Protein AF-A0A8B6HTE9-F1 (afdb_monomer)

Solvent-accessible surface area (backbone atoms only — not comparable to full-atom values): 10934 Å² total; per-residue (Å²): 125,70,68,64,56,55,52,52,51,51,51,52,54,52,54,66,66,62,57,79,72,74,72,68,36,59,27,93,79,42,74,82,21,32,37,41,73,55,96,89,26,33,56,39,33,42,42,50,68,62,71,37,59,57,80,72,78,72,62,52,51,33,31,24,42,34,48,23,47,27,52,30,45,63,69,56,69,45,70,35,52,63,26,45,61,23,28,36,41,33,46,23,42,28,43,33,35,66,43,44,33,49,42,40,29,37,28,54,42,23,29,36,44,35,44,25,43,26,51,29,47,48,55,41,38,48,29,41,64,47,32,62,43,24,29,35,43,34,45,24,40,26,43,38,46,64,84,81,34,69,54,47,72,41,86,47,33,31,34,43,29,54,16,40,28,47,70,53,80,64,64,69,76,36,76,61,26,31,35,43,36,35,23,35,67,95,38,49,31,30,58,50,59,56,50,99,66,48,54,64,36,40,73,48,53,79,40,75,41,50,81,43,31,63,63,47,84,112

Radius of gyration: 21.81 Å; Cα contacts (8 Å, |Δi|>4): 541; chains: 1; bounding box: 46×67×52 Å

Foldseek 3Di:
DVPVVVVVVVVVVVVVVPPPPPVQCADPQGRQWGFDDDPNARAEIENAPSQDCADTQDDLRYQEYENAQYADADQDFCSQQSNLNHAYYAHDNYAHAEAACRSCHNPQRHQYYEHDQYAHAYYALCRCVNVQQHAYYHHHQYAYDCVPHLRDDHLNHAEYEYANYNADLEDRAHQRYAEYEQQDDQARTSHQEDDPCSCVSHVRYNYYHNNNHNHDYD

Nearest PDB structures (foldseek):
  5uff-assembly1_A  TM=7.922E-01  e=9.198E-06  Petromyzon marinus
  1ozn-assembly1_A  TM=6.710E-01  e=5.137E-06  Homo sapiens
  5o0n-assembly1_A  TM=6.538E-01  e=5.711E-06  Mus musculus
  4qxe-assembly1_A  TM=5.520E-01  e=8.274E-06  Homo sapiens
  1gwb-assembly1_A  TM=5.744E-01  e=1.266E-03  Homo sapiens

Mean predicted aligned error: 8.8 Å

InterPro domains:
  IPR001611 Leucine-rich repeat [PF13855] (60-120)
  IPR032675 Leucine-rich repeat domain superfamily [G3DSA:3.80.10.10] (30-218)
  IPR050333 Small Leucine-Rich Proteoglycans [PTHR45712] (32-165)

Structure (mmCIF, N/CA/C/O backbone):
data_AF-A0A8B6HTE9-F1
#
_entry.id   AF-A0A8B6HTE9-F1
#
loop_
_atom_site.group_PDB
_atom_site.id
_atom_site.type_symbol
_atom_site.label_atom_id
_atom_site.label_alt_id
_atom_site.label_comp_id
_atom_site.label_asym_id
_atom_site.label_entity_id
_atom_site.label_seq_id
_atom_site.pdbx_PDB_ins_code
_atom_site.Cartn_x
_atom_site.Cartn_y
_atom_site.Cartn_z
_atom_site.occupancy
_atom_site.B_iso_or_equiv
_atom_site.auth_seq_id
_atom_site.auth_comp_id
_atom_site.auth_asym_id
_atom_site.auth_atom_id
_atom_site.pdbx_PDB_model_num
ATOM 1 N N . MET A 1 1 ? 22.014 53.613 -23.821 1.00 54.56 1 MET A N 1
ATOM 2 C CA . MET A 1 1 ? 21.093 52.920 -22.889 1.00 54.56 1 MET A CA 1
ATOM 3 C C . MET A 1 1 ? 20.404 51.679 -23.483 1.00 54.56 1 MET A C 1
ATOM 5 O O . MET A 1 1 ? 19.911 50.879 -22.705 1.00 54.56 1 MET A O 1
ATOM 9 N N . ALA A 1 2 ? 20.417 51.447 -24.807 1.00 54.19 2 ALA A N 1
ATOM 10 C CA . ALA A 1 2 ? 19.765 50.276 -25.420 1.00 54.19 2 ALA A CA 1
ATOM 11 C C . ALA A 1 2 ? 20.523 48.934 -25.253 1.00 54.19 2 ALA A C 1
ATOM 13 O O . ALA A 1 2 ? 19.889 47.892 -25.129 1.00 54.19 2 ALA A O 1
ATOM 14 N N . ASN A 1 3 ? 21.862 48.941 -25.175 1.00 57.25 3 ASN A N 1
ATOM 15 C CA . ASN A 1 3 ? 22.651 47.697 -25.089 1.00 57.25 3 ASN A CA 1
ATOM 16 C C . ASN A 1 3 ? 22.524 46.959 -23.747 1.00 57.25 3 ASN A C 1
ATOM 18 O O . ASN A 1 3 ? 22.603 45.735 -23.721 1.00 57.25 3 ASN A O 1
ATOM 22 N N . SER A 1 4 ? 22.299 47.667 -22.638 1.00 59.34 4 SER A N 1
ATOM 23 C CA . SER A 1 4 ? 22.222 47.030 -21.316 1.00 59.34 4 SER A CA 1
ATOM 24 C C . SER A 1 4 ? 20.934 46.226 -21.116 1.00 59.34 4 SER A C 1
ATOM 26 O O . SER A 1 4 ? 20.982 45.185 -20.470 1.00 59.34 4 SER A O 1
ATOM 28 N N . LEU A 1 5 ? 19.804 46.641 -21.708 1.00 58.41 5 LEU A N 1
ATOM 29 C CA . LEU A 1 5 ? 18.552 45.875 -21.631 1.00 58.41 5 LEU A CA 1
ATOM 30 C C . LEU A 1 5 ? 18.602 44.584 -22.460 1.00 58.41 5 LEU A C 1
ATOM 32 O O . LEU A 1 5 ? 18.108 43.557 -22.007 1.00 58.41 5 LEU A O 1
ATOM 36 N N . VAL A 1 6 ? 19.228 44.607 -23.642 1.00 60.78 6 VAL A N 1
ATOM 37 C CA . VAL A 1 6 ? 19.338 43.419 -24.512 1.00 60.78 6 VAL A CA 1
ATOM 38 C C . VAL A 1 6 ? 20.207 42.337 -23.865 1.00 60.78 6 VAL A C 1
ATOM 40 O O . VAL A 1 6 ? 19.858 41.159 -23.909 1.00 60.78 6 VAL A O 1
ATOM 43 N N . ILE A 1 7 ? 21.294 42.735 -23.196 1.00 60.53 7 ILE A N 1
ATOM 44 C CA . ILE A 1 7 ? 22.174 41.814 -22.461 1.00 60.53 7 ILE A CA 1
ATOM 45 C C . ILE A 1 7 ? 21.443 41.198 -21.260 1.00 60.53 7 ILE A C 1
ATOM 47 O O . ILE A 1 7 ? 21.571 40.000 -21.022 1.00 60.53 7 ILE A O 1
ATOM 51 N N . LEU A 1 8 ? 20.628 41.978 -20.540 1.00 59.16 8 LEU A N 1
ATOM 52 C CA . LEU A 1 8 ? 19.805 41.476 -19.433 1.00 59.16 8 LEU A CA 1
ATOM 53 C C . LEU A 1 8 ? 18.724 40.488 -19.901 1.00 59.16 8 LEU A C 1
ATOM 55 O O . LEU A 1 8 ? 18.513 39.471 -19.241 1.00 59.16 8 LEU A O 1
ATOM 59 N N . PHE A 1 9 ? 18.094 40.730 -21.055 1.00 58.59 9 PHE A N 1
ATOM 60 C CA . PHE A 1 9 ? 17.138 39.789 -21.652 1.00 58.59 9 PHE A CA 1
ATOM 61 C C . PHE A 1 9 ? 17.807 38.484 -22.099 1.00 58.59 9 PHE A C 1
ATOM 63 O O . PHE A 1 9 ? 17.288 37.410 -21.803 1.00 58.59 9 PHE A O 1
ATOM 70 N N . PHE A 1 10 ? 18.979 38.550 -22.740 1.00 60.53 10 PHE A N 1
ATOM 71 C CA . PHE A 1 10 ? 19.744 37.355 -23.115 1.00 60.53 10 PHE A CA 1
ATOM 72 C C . PHE A 1 10 ? 20.244 36.577 -21.893 1.00 60.53 10 PHE A C 1
ATOM 74 O O . PHE A 1 10 ? 20.152 35.353 -21.872 1.00 60.53 10 PHE A O 1
ATOM 81 N N . ALA A 1 11 ? 20.716 37.266 -20.852 1.00 58.41 11 ALA A N 1
ATOM 82 C CA . ALA A 1 11 ? 21.153 36.633 -19.612 1.00 58.41 11 ALA A CA 1
ATOM 83 C C . ALA A 1 11 ? 19.990 35.947 -18.876 1.00 58.41 11 ALA A C 1
ATOM 85 O O . ALA A 1 11 ? 20.151 34.813 -18.436 1.00 58.41 11 ALA A O 1
ATOM 86 N N . CYS A 1 12 ? 18.806 36.573 -18.805 1.00 58.41 12 CYS A N 1
ATOM 87 C CA . CYS A 1 12 ? 17.594 35.937 -18.270 1.00 58.41 12 CYS A CA 1
ATOM 88 C C . CYS A 1 12 ? 17.142 34.737 -19.112 1.00 58.41 12 CYS A C 1
ATOM 90 O O . CYS A 1 12 ? 16.758 33.717 -18.550 1.00 58.41 12 CYS A O 1
ATOM 92 N N . PHE A 1 13 ? 17.217 34.823 -20.443 1.00 59.97 13 PHE A N 1
ATOM 93 C CA . PHE A 1 13 ? 16.840 33.725 -21.338 1.00 59.97 13 PHE A CA 1
ATOM 94 C C . PHE A 1 13 ? 17.788 32.521 -21.205 1.00 59.97 13 PHE A C 1
ATOM 96 O O . PHE A 1 13 ? 17.337 31.379 -21.162 1.00 59.97 13 PHE A O 1
ATOM 103 N N . VAL A 1 14 ? 19.096 32.765 -21.053 1.00 58.19 14 VAL A N 1
ATOM 104 C CA . VAL A 1 14 ? 20.095 31.720 -20.770 1.00 58.19 14 VAL A CA 1
ATOM 105 C C . VAL A 1 14 ? 19.923 31.157 -19.354 1.00 58.19 14 VAL A C 1
ATOM 107 O O . VAL A 1 14 ? 19.972 29.943 -19.189 1.00 58.19 14 VAL A O 1
ATOM 110 N N . LEU A 1 15 ? 19.628 31.989 -18.348 1.00 55.97 15 LEU A N 1
ATOM 111 C CA . LEU A 1 15 ? 19.312 31.533 -16.985 1.00 55.97 15 LEU A CA 1
ATOM 112 C C . LEU A 1 15 ? 18.044 30.659 -16.941 1.00 55.97 15 LEU A C 1
ATOM 114 O O . LEU A 1 15 ? 18.030 29.656 -16.228 1.00 55.97 15 LEU A O 1
ATOM 118 N N . MET A 1 16 ? 17.023 30.956 -17.756 1.00 56.44 16 MET A N 1
ATOM 119 C CA . MET A 1 16 ? 15.839 30.094 -17.898 1.00 56.44 16 MET A CA 1
ATOM 120 C C . MET A 1 16 ? 16.136 28.761 -18.606 1.00 56.44 16 MET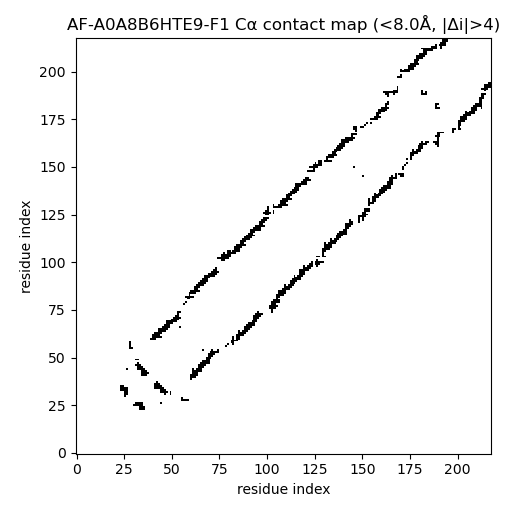 A C 1
ATOM 122 O O . MET A 1 16 ? 15.459 27.774 -18.333 1.00 56.44 16 MET A O 1
ATOM 126 N N . MET A 1 17 ? 17.179 28.692 -19.441 1.00 49.00 17 MET A N 1
ATOM 127 C CA . MET A 1 17 ? 17.681 27.443 -20.038 1.00 49.00 17 MET A CA 1
ATOM 128 C C . MET A 1 17 ? 18.614 26.649 -19.102 1.00 49.00 17 MET A C 1
ATOM 130 O O . MET A 1 17 ? 18.938 25.502 -19.401 1.00 49.00 17 MET A O 1
ATOM 134 N N . THR A 1 18 ? 19.047 27.227 -17.971 1.00 47.28 18 THR A N 1
ATOM 135 C CA . THR A 1 18 ? 19.864 26.534 -16.950 1.00 47.28 18 THR A CA 1
ATOM 136 C C . THR A 1 18 ? 19.055 25.915 -15.816 1.00 47.28 18 THR A C 1
ATOM 138 O O . THR A 1 18 ? 19.639 25.360 -14.884 1.00 47.28 18 THR A O 1
ATOM 141 N N . VAL A 1 19 ? 17.721 25.922 -15.901 1.00 47.12 19 VAL A N 1
ATOM 142 C CA . VAL A 1 19 ? 16.955 24.914 -15.167 1.00 47.12 19 VAL A CA 1
ATOM 143 C C . VAL A 1 19 ? 17.430 23.580 -15.718 1.00 47.12 19 VAL A C 1
ATOM 145 O O . VAL A 1 19 ? 17.259 23.301 -16.903 1.00 47.12 19 VAL A O 1
ATOM 148 N N . SER A 1 20 ? 18.088 22.781 -14.883 1.00 42.44 20 SER A N 1
ATOM 149 C CA . SER A 1 20 ? 18.364 21.391 -15.194 1.00 42.44 20 SER A CA 1
ATOM 150 C C . SER A 1 20 ? 17.023 20.738 -15.499 1.00 42.44 20 SER A C 1
ATOM 152 O O . SER A 1 20 ? 16.282 20.348 -14.600 1.00 42.44 20 SER A O 1
ATOM 154 N N . VAL A 1 21 ? 16.679 20.651 -16.785 1.00 46.47 21 VAL A N 1
ATOM 155 C CA . VAL A 1 21 ? 15.639 19.746 -17.244 1.00 46.47 21 VAL A CA 1
ATOM 156 C C . VAL A 1 21 ? 16.184 18.382 -16.860 1.00 46.47 21 VAL A C 1
ATOM 158 O O . VAL A 1 21 ? 17.031 17.826 -17.556 1.00 46.47 21 VAL A O 1
ATOM 161 N N . GLN A 1 22 ? 15.793 17.880 -15.685 1.00 47.47 22 GLN A N 1
ATOM 162 C CA . GLN A 1 22 ? 15.917 16.469 -15.379 1.00 47.47 22 GLN A CA 1
ATOM 163 C C . GLN A 1 22 ? 15.119 15.797 -16.480 1.00 47.47 22 GLN A C 1
ATOM 165 O O . GLN A 1 22 ? 13.889 15.810 -16.468 1.00 47.47 22 GLN A O 1
ATOM 170 N N . THR A 1 23 ? 15.819 15.316 -17.503 1.00 50.47 23 THR A N 1
ATOM 171 C CA . THR A 1 23 ? 15.217 14.540 -18.567 1.00 50.47 23 THR A CA 1
ATOM 172 C C . THR A 1 23 ? 14.667 13.302 -17.887 1.00 50.47 23 THR A C 1
ATOM 174 O O . THR A 1 23 ? 15.401 12.376 -17.540 1.00 50.47 23 THR A O 1
ATOM 177 N N . LYS A 1 24 ? 13.364 13.335 -17.596 1.00 57.06 24 LYS A N 1
ATOM 178 C CA . LYS A 1 24 ? 12.621 12.198 -17.074 1.00 57.06 24 LYS A CA 1
ATOM 179 C C . LYS A 1 24 ? 12.804 11.105 -18.119 1.00 57.06 24 LYS A C 1
ATOM 181 O O . LYS A 1 24 ? 12.251 11.182 -19.212 1.00 57.06 24 LYS A O 1
ATOM 186 N N . THR A 1 25 ? 13.722 10.187 -17.846 1.00 82.12 25 THR A N 1
ATOM 187 C CA . THR A 1 25 ? 14.113 9.174 -18.820 1.00 82.12 25 THR A CA 1
ATOM 188 C C . THR A 1 25 ? 12.979 8.175 -18.857 1.00 82.12 25 THR A C 1
ATOM 190 O O . THR A 1 25 ? 12.531 7.733 -17.802 1.00 82.12 25 THR A O 1
ATOM 193 N N . THR A 1 26 ? 12.463 7.859 -20.040 1.00 88.69 26 THR A N 1
ATOM 194 C CA . THR A 1 26 ? 11.386 6.878 -20.134 1.00 88.69 26 THR A CA 1
ATOM 195 C C . THR A 1 26 ? 11.880 5.521 -19.644 1.00 88.69 26 THR A C 1
ATOM 197 O O . THR A 1 26 ? 13.040 5.140 -19.831 1.00 88.69 26 THR A O 1
ATOM 200 N N . CYS A 1 27 ? 11.011 4.781 -18.968 1.00 90.50 27 CYS A N 1
ATOM 201 C CA . CYS A 1 27 ? 11.346 3.445 -18.513 1.00 90.50 27 CYS A CA 1
ATOM 202 C C . CYS A 1 27 ? 11.390 2.481 -19.705 1.00 90.50 27 CYS A C 1
ATOM 204 O O . CYS A 1 27 ? 10.474 2.432 -20.523 1.00 90.50 27 CYS A O 1
ATOM 206 N N . PHE A 1 28 ? 12.429 1.647 -19.795 1.00 90.69 28 PHE A N 1
ATOM 207 C CA . PHE A 1 28 ? 12.551 0.690 -20.905 1.00 90.69 28 PHE A CA 1
ATOM 208 C C . PHE A 1 28 ? 11.424 -0.358 -20.929 1.00 90.69 28 PHE A C 1
ATOM 210 O O . PHE A 1 28 ? 11.087 -0.870 -21.993 1.00 90.69 28 PHE A O 1
ATOM 217 N N . PHE A 1 29 ? 10.856 -0.677 -19.762 1.00 91.06 29 PHE A N 1
ATOM 218 C CA . PHE A 1 29 ? 9.779 -1.655 -19.599 1.00 91.06 29 PHE A CA 1
ATOM 219 C C . PHE A 1 29 ? 8.381 -1.064 -19.834 1.00 91.06 29 PHE A C 1
ATOM 221 O O . PHE A 1 29 ? 7.444 -1.819 -20.080 1.00 91.06 29 PHE A O 1
ATOM 228 N N . ASP A 1 30 ? 8.232 0.264 -19.777 1.00 94.00 30 ASP A N 1
ATOM 229 C CA . ASP A 1 30 ? 7.005 0.971 -20.145 1.00 94.00 30 ASP A CA 1
ATOM 230 C C . ASP A 1 30 ? 7.331 2.425 -20.511 1.00 94.00 30 ASP A C 1
ATOM 232 O O . ASP A 1 30 ? 7.687 3.235 -19.656 1.00 94.00 30 ASP A O 1
ATOM 236 N N . GLN A 1 31 ? 7.188 2.764 -21.793 1.00 93.75 31 GLN A N 1
ATOM 237 C CA . GLN A 1 31 ? 7.558 4.082 -22.323 1.00 93.75 31 GLN A CA 1
ATOM 238 C C . GLN A 1 31 ? 6.687 5.225 -21.796 1.00 93.75 31 GLN A C 1
ATOM 240 O O . GLN A 1 31 ? 7.039 6.390 -21.966 1.00 93.75 31 GLN A O 1
ATOM 245 N N . ARG A 1 32 ? 5.548 4.911 -21.171 1.00 95.44 32 ARG A N 1
ATOM 246 C CA . ARG A 1 32 ? 4.701 5.918 -20.532 1.00 95.44 32 ARG A CA 1
ATOM 247 C C . ARG A 1 32 ? 5.267 6.355 -19.186 1.00 95.44 32 ARG A C 1
ATOM 249 O O . ARG A 1 32 ? 5.014 7.477 -18.766 1.00 95.44 32 ARG A O 1
ATOM 256 N N . CYS A 1 33 ? 6.023 5.487 -18.522 1.00 95.69 33 CYS A N 1
ATOM 257 C CA . CYS A 1 33 ? 6.578 5.763 -17.209 1.00 95.69 33 CYS A CA 1
ATOM 258 C C . CYS A 1 33 ? 7.893 6.541 -17.300 1.00 95.69 33 CYS A C 1
ATOM 260 O O . CYS A 1 33 ? 8.691 6.359 -18.223 1.00 95.69 33 CYS A O 1
ATOM 262 N N . GLY A 1 34 ? 8.141 7.373 -16.294 1.00 94.62 34 GLY A N 1
ATOM 263 C CA . GLY A 1 34 ? 9.414 8.036 -16.058 1.00 94.62 34 GLY A CA 1
ATOM 264 C C . GLY A 1 34 ? 10.258 7.281 -15.036 1.00 94.62 34 GLY A C 1
ATOM 265 O O . GLY A 1 34 ? 9.753 6.805 -14.028 1.00 94.62 34 GLY A O 1
ATOM 266 N N . CYS A 1 35 ? 11.556 7.197 -15.279 1.00 91.88 35 CYS A N 1
ATOM 267 C CA . CYS A 1 35 ? 12.506 6.466 -14.459 1.00 91.88 35 CYS A CA 1
ATOM 268 C C . CYS A 1 35 ? 13.657 7.378 -14.032 1.00 91.88 35 CYS A C 1
ATOM 270 O O . CYS A 1 35 ? 14.244 8.098 -14.846 1.00 91.88 35 CYS A O 1
ATOM 272 N N . LYS A 1 36 ? 14.030 7.285 -12.755 1.00 88.81 36 LYS A N 1
ATOM 273 C CA . LYS A 1 36 ? 15.242 7.883 -12.196 1.00 88.81 36 LYS A CA 1
ATOM 274 C C . LYS A 1 36 ? 16.175 6.780 -11.714 1.00 88.81 36 LYS A C 1
ATOM 276 O O . LYS A 1 36 ? 15.811 5.959 -10.871 1.00 88.81 36 LYS A O 1
ATOM 281 N N . THR A 1 37 ? 17.391 6.768 -12.249 1.00 81.44 37 THR A N 1
ATOM 282 C CA . THR A 1 37 ? 18.380 5.722 -11.970 1.00 81.44 37 THR A CA 1
ATOM 283 C C . THR A 1 37 ? 19.579 6.291 -11.218 1.00 81.44 37 THR A C 1
ATOM 285 O O . THR A 1 37 ? 20.157 7.290 -11.635 1.00 81.44 37 THR A O 1
ATOM 288 N N . THR A 1 38 ? 20.004 5.603 -10.159 1.00 79.69 38 THR A N 1
ATOM 289 C CA . THR A 1 38 ? 21.255 5.872 -9.433 1.00 79.69 38 THR A CA 1
ATOM 290 C C . THR A 1 38 ? 22.016 4.560 -9.303 1.00 79.69 38 THR A C 1
ATOM 292 O O . THR A 1 38 ? 21.443 3.569 -8.864 1.00 79.69 38 THR A O 1
ATOM 295 N N . ASN A 1 39 ? 23.295 4.521 -9.695 1.00 77.94 39 ASN A N 1
ATOM 296 C CA . ASN A 1 39 ? 24.141 3.318 -9.611 1.00 77.94 39 ASN A CA 1
ATOM 297 C C . ASN A 1 39 ? 23.489 2.044 -10.185 1.00 77.94 39 ASN A C 1
ATOM 299 O O . ASN A 1 39 ? 23.609 0.967 -9.613 1.00 77.94 39 ASN A O 1
ATOM 303 N N . LYS A 1 40 ? 22.811 2.166 -11.335 1.00 70.25 40 LYS A N 1
ATOM 304 C CA . LYS A 1 40 ? 22.061 1.078 -11.993 1.00 70.25 40 LYS A CA 1
ATOM 305 C C . LYS A 1 40 ? 20.849 0.555 -11.207 1.00 70.25 40 LYS A C 1
ATOM 307 O O . LYS A 1 40 ? 20.294 -0.451 -11.621 1.00 70.25 40 LYS A O 1
ATOM 312 N N . THR A 1 41 ? 20.399 1.220 -10.148 1.00 74.69 41 THR A N 1
ATOM 313 C CA . THR A 1 41 ? 19.125 0.949 -9.462 1.00 74.69 41 THR A CA 1
ATOM 314 C C . THR A 1 41 ? 18.099 1.987 -9.901 1.00 74.69 41 THR A C 1
ATOM 316 O O . THR A 1 41 ? 18.403 3.181 -9.910 1.00 74.69 41 THR A O 1
ATOM 319 N N . TYR A 1 42 ? 16.896 1.556 -10.280 1.00 73.38 42 TYR A N 1
ATOM 320 C CA . TYR A 1 42 ? 15.758 2.455 -10.457 1.00 73.38 42 TYR A CA 1
ATOM 321 C C . TYR A 1 42 ? 15.301 2.894 -9.071 1.00 73.38 42 TYR A C 1
ATOM 323 O O . TYR A 1 42 ? 14.597 2.171 -8.370 1.00 73.38 42 TYR A O 1
ATOM 331 N N . VAL A 1 43 ? 15.776 4.061 -8.645 1.00 80.12 43 VAL A N 1
ATOM 332 C CA . VAL A 1 43 ? 15.461 4.600 -7.318 1.00 80.12 43 VAL A CA 1
ATOM 333 C C . VAL A 1 43 ? 13.990 4.978 -7.254 1.00 80.12 43 VAL A C 1
ATOM 335 O O . VAL A 1 43 ? 13.339 4.746 -6.244 1.00 80.12 43 VAL A O 1
ATOM 338 N N . GLU A 1 44 ? 13.469 5.508 -8.356 1.00 87.38 44 GLU A N 1
ATOM 339 C CA . GLU A 1 44 ? 12.116 6.033 -8.438 1.00 87.38 44 GLU A CA 1
ATOM 340 C C . GLU A 1 44 ? 11.569 5.770 -9.844 1.00 87.38 44 GLU A C 1
ATOM 342 O O . GLU A 1 44 ? 12.156 6.191 -10.849 1.00 87.38 44 GLU A O 1
ATOM 347 N N . VAL A 1 45 ? 10.475 5.016 -9.905 1.00 95.38 45 VAL A N 1
ATOM 348 C CA . VAL A 1 45 ? 9.690 4.764 -11.113 1.00 95.38 45 VAL A CA 1
ATOM 349 C C . VAL A 1 45 ? 8.364 5.488 -10.953 1.00 95.38 45 VAL A C 1
ATOM 351 O O . VAL A 1 45 ? 7.577 5.150 -10.078 1.00 95.38 45 VAL A O 1
ATOM 354 N N . ASP A 1 46 ? 8.103 6.457 -11.816 1.00 97.00 46 ASP A N 1
ATOM 355 C CA . ASP A 1 46 ? 6.851 7.198 -11.852 1.00 97.00 46 ASP A CA 1
ATOM 356 C C . ASP A 1 46 ? 6.026 6.769 -13.068 1.00 97.00 46 ASP A C 1
ATOM 358 O O . ASP A 1 46 ? 6.302 7.143 -14.211 1.00 97.00 46 ASP A O 1
ATOM 362 N N . CYS A 1 47 ? 5.010 5.963 -12.799 1.00 97.44 47 CYS A N 1
ATOM 363 C CA . CYS A 1 47 ? 3.977 5.531 -13.726 1.00 97.44 47 CYS A CA 1
ATOM 364 C C . CYS A 1 47 ? 2.617 6.167 -13.379 1.00 97.44 47 CYS A C 1
ATOM 366 O O . CYS A 1 47 ? 1.571 5.610 -13.728 1.00 97.44 47 CYS A O 1
ATOM 368 N N . SER A 1 48 ? 2.594 7.287 -12.656 1.00 98.25 48 SER A N 1
ATOM 369 C CA . SER A 1 48 ? 1.349 7.941 -12.262 1.00 98.25 48 SER A CA 1
ATOM 370 C C . SER A 1 48 ? 0.675 8.642 -13.447 1.00 98.25 48 SER A C 1
ATOM 372 O O . SER A 1 48 ? 1.344 9.161 -14.340 1.00 98.25 48 SER A O 1
ATOM 374 N N . HIS A 1 49 ? -0.662 8.658 -13.480 1.00 97.69 49 HIS A N 1
ATOM 375 C CA . HIS A 1 49 ? -1.450 9.375 -14.500 1.00 97.69 49 HIS A CA 1
ATOM 376 C C . HIS A 1 49 ? -1.223 8.936 -15.963 1.00 97.69 49 HIS A C 1
ATOM 378 O O . HIS A 1 49 ? -1.387 9.737 -16.887 1.00 97.69 49 HIS A O 1
ATOM 384 N N . VAL A 1 50 ? -0.882 7.665 -16.217 1.00 97.62 50 VAL A N 1
ATOM 385 C CA . VAL A 1 50 ? -0.595 7.167 -17.583 1.00 97.62 50 VAL A CA 1
ATOM 386 C C . VAL A 1 50 ? -1.610 6.154 -18.121 1.00 97.62 50 VAL A C 1
ATOM 388 O O . VAL A 1 50 ? -1.337 5.414 -19.074 1.00 97.62 50 VAL A O 1
ATOM 391 N N . ASN A 1 51 ? -2.815 6.145 -17.541 1.00 97.94 51 ASN A N 1
ATOM 392 C CA . ASN A 1 51 ? -3.941 5.297 -17.942 1.00 97.94 51 ASN A CA 1
ATOM 393 C C . ASN A 1 51 ? -3.612 3.791 -17.952 1.00 97.94 51 ASN A C 1
ATOM 395 O O . ASN A 1 51 ? -4.094 3.040 -18.806 1.00 97.94 51 ASN A O 1
ATOM 399 N N . LEU A 1 52 ? -2.803 3.320 -17.001 1.00 98.25 52 LEU A N 1
ATOM 400 C CA . LEU A 1 52 ? -2.542 1.894 -16.818 1.00 98.25 52 LEU A CA 1
ATOM 401 C C . LEU A 1 52 ? -3.822 1.160 -16.420 1.00 98.25 52 LEU A C 1
ATOM 403 O O . LEU A 1 52 ? -4.506 1.557 -15.486 1.00 98.25 52 LEU A O 1
ATOM 407 N N . SER A 1 53 ? -4.122 0.048 -17.087 1.00 97.94 53 SER A N 1
ATOM 408 C CA . SER A 1 53 ? -5.130 -0.924 -16.634 1.00 97.94 53 SER A CA 1
ATOM 409 C C . SER A 1 53 ? -4.510 -2.117 -15.901 1.00 97.94 53 SER A C 1
ATOM 411 O O . SER A 1 53 ? -5.211 -2.865 -15.223 1.00 97.94 53 SER A O 1
ATOM 413 N N . LYS A 1 54 ? -3.194 -2.301 -16.043 1.00 97.56 54 LYS A N 1
ATOM 414 C CA . LYS A 1 54 ? -2.388 -3.359 -15.430 1.00 97.56 54 LYS A CA 1
ATOM 415 C C . LYS A 1 54 ? -1.037 -2.789 -15.026 1.00 97.56 54 LYS A C 1
ATOM 417 O O . LYS A 1 54 ? -0.539 -1.870 -15.674 1.00 97.56 54 LYS A O 1
ATOM 422 N N . ILE A 1 55 ? -0.442 -3.376 -13.997 1.00 97.62 55 ILE A N 1
ATOM 423 C CA . ILE A 1 55 ? 0.904 -3.025 -13.545 1.00 97.62 55 ILE A CA 1
ATOM 424 C C . ILE A 1 55 ? 1.921 -3.594 -14.552 1.00 97.62 55 ILE A C 1
ATOM 426 O O . ILE A 1 55 ? 1.821 -4.777 -14.892 1.00 97.62 55 ILE A O 1
ATOM 430 N N . PRO A 1 56 ? 2.883 -2.800 -15.055 1.00 96.06 56 PRO A N 1
ATOM 431 C CA . PRO A 1 56 ? 3.957 -3.321 -15.896 1.00 96.06 56 PRO A CA 1
ATOM 432 C C . PRO A 1 56 ? 4.876 -4.265 -15.101 1.00 96.06 56 PRO A C 1
ATOM 434 O O . PRO A 1 56 ? 4.947 -4.205 -13.872 1.00 96.06 56 PRO A O 1
ATOM 437 N N . PHE A 1 57 ? 5.597 -5.150 -15.791 1.00 95.31 57 PHE A N 1
ATOM 438 C CA . PHE A 1 57 ? 6.605 -5.993 -15.143 1.00 95.31 57 PHE A CA 1
ATOM 439 C C . PHE A 1 57 ? 7.803 -5.139 -14.731 1.00 95.31 57 PHE A C 1
ATOM 441 O O . PHE A 1 57 ? 8.564 -4.666 -15.577 1.00 95.31 57 PHE A O 1
ATOM 448 N N . LEU A 1 58 ? 7.946 -4.932 -13.424 1.00 94.81 58 LEU A N 1
ATOM 449 C CA . LEU A 1 58 ? 8.992 -4.092 -12.862 1.00 94.81 58 LEU A CA 1
ATOM 450 C C . LEU A 1 58 ? 10.330 -4.847 -12.829 1.00 94.81 58 LEU A C 1
ATOM 452 O O . LEU A 1 58 ? 10.376 -5.997 -12.383 1.00 94.81 58 LEU A O 1
ATOM 456 N N . PRO A 1 59 ? 11.440 -4.212 -13.234 1.00 93.50 59 PRO A N 1
ATOM 457 C CA . PRO A 1 59 ? 12.777 -4.760 -13.038 1.00 93.50 59 PRO A CA 1
ATOM 458 C C . PRO A 1 59 ? 13.078 -5.051 -11.559 1.00 93.50 59 PRO A C 1
ATOM 460 O O . PRO A 1 59 ? 12.595 -4.352 -10.669 1.00 93.50 59 PRO A O 1
ATOM 463 N N . ARG A 1 60 ? 13.935 -6.045 -11.282 1.00 93.62 60 ARG A N 1
ATOM 464 C CA . ARG A 1 60 ? 14.310 -6.427 -9.900 1.00 93.62 60 ARG A CA 1
ATOM 465 C C . ARG A 1 60 ? 14.914 -5.278 -9.094 1.00 93.62 60 ARG A C 1
ATOM 467 O O . ARG A 1 60 ? 14.802 -5.233 -7.884 1.00 93.62 60 ARG A O 1
ATOM 474 N N . ASN A 1 61 ? 15.568 -4.351 -9.780 1.00 92.31 61 ASN A N 1
ATOM 475 C CA . ASN A 1 61 ? 16.311 -3.234 -9.217 1.00 92.31 61 ASN A CA 1
ATOM 476 C C . ASN A 1 61 ? 15.460 -1.956 -9.061 1.00 92.31 61 ASN A C 1
ATOM 478 O O . ASN A 1 61 ? 16.008 -0.861 -9.181 1.00 92.31 61 ASN A O 1
ATOM 482 N N . VAL A 1 62 ? 14.145 -2.075 -8.850 1.00 94.50 62 VAL A N 1
ATOM 483 C CA . VAL A 1 62 ? 13.249 -0.943 -8.549 1.00 94.50 62 VAL A CA 1
ATOM 484 C C . VAL A 1 62 ? 13.079 -0.807 -7.037 1.00 94.50 62 VAL A C 1
ATOM 486 O O . VAL A 1 62 ? 12.648 -1.751 -6.385 1.00 94.50 62 VAL A O 1
ATOM 489 N N . SER A 1 63 ? 13.399 0.370 -6.494 1.00 95.12 63 SER A N 1
ATOM 490 C CA . SER A 1 63 ? 13.268 0.675 -5.061 1.00 95.12 63 SER A CA 1
ATOM 491 C C . SER A 1 63 ? 11.931 1.321 -4.714 1.00 95.12 63 SER A C 1
ATOM 493 O O . SER A 1 63 ? 11.355 0.994 -3.686 1.00 95.12 63 SER A O 1
ATOM 495 N N . SER A 1 64 ? 11.410 2.214 -5.552 1.00 96.94 64 SER A N 1
ATOM 496 C CA . SER A 1 64 ? 10.121 2.872 -5.327 1.00 96.94 64 SER A CA 1
ATOM 497 C C . SER A 1 64 ? 9.342 2.964 -6.629 1.00 96.94 64 SER A C 1
ATOM 499 O O . SER A 1 64 ? 9.929 3.214 -7.689 1.00 96.94 64 SER A O 1
ATOM 501 N N . VAL A 1 65 ? 8.030 2.742 -6.552 1.00 98.06 65 VAL A N 1
ATOM 502 C CA . VAL A 1 65 ? 7.130 2.842 -7.700 1.00 98.06 65 VAL A CA 1
ATOM 503 C C . VAL A 1 65 ? 5.866 3.627 -7.353 1.00 98.06 65 VAL A C 1
ATOM 505 O O . VAL A 1 65 ? 5.129 3.285 -6.423 1.00 98.06 65 VAL A O 1
ATOM 508 N N . ASP A 1 66 ? 5.586 4.654 -8.150 1.00 98.62 66 ASP A N 1
ATOM 509 C CA . ASP A 1 66 ? 4.308 5.351 -8.164 1.00 98.62 66 ASP A CA 1
ATOM 510 C C . ASP A 1 66 ? 3.446 4.849 -9.329 1.00 98.62 66 ASP A C 1
ATOM 512 O O . ASP A 1 66 ? 3.778 5.022 -10.498 1.00 98.62 66 ASP A O 1
ATOM 516 N N . LEU A 1 67 ? 2.343 4.179 -9.004 1.00 98.69 67 LEU A N 1
ATOM 517 C CA . LEU A 1 67 ? 1.319 3.664 -9.918 1.00 98.69 67 LEU A CA 1
ATOM 518 C C . LEU A 1 67 ? -0.017 4.392 -9.710 1.00 98.69 67 LEU A C 1
ATOM 520 O O . LEU A 1 67 ? -1.065 3.904 -10.151 1.00 98.69 67 LEU A O 1
ATOM 524 N N . SER A 1 68 ? -0.015 5.525 -9.012 1.00 98.88 68 SER A N 1
ATOM 525 C CA . SER A 1 68 ? -1.236 6.216 -8.627 1.00 98.88 68 SER A CA 1
ATOM 526 C C . SER A 1 68 ? -1.957 6.863 -9.808 1.00 98.88 68 SER A C 1
ATOM 528 O O . SER A 1 68 ? -1.386 7.093 -10.875 1.00 98.88 68 SER A O 1
ATOM 530 N N . ASN A 1 69 ? -3.246 7.138 -9.623 1.00 98.69 69 ASN A N 1
ATOM 531 C CA . ASN A 1 69 ? -4.085 7.799 -10.623 1.00 98.69 69 ASN A CA 1
ATOM 532 C C . ASN A 1 69 ? -4.098 7.051 -11.968 1.00 98.69 69 ASN A C 1
ATOM 534 O O . ASN A 1 69 ? -3.779 7.578 -13.033 1.00 98.69 69 ASN A O 1
ATOM 538 N N . ASN A 1 70 ? -4.432 5.769 -11.893 1.00 98.81 70 ASN A N 1
ATOM 539 C CA . ASN A 1 70 ? -4.542 4.877 -13.037 1.00 98.81 70 ASN A CA 1
ATOM 540 C C . ASN A 1 70 ? -5.883 4.122 -12.973 1.00 98.81 70 ASN A C 1
ATOM 542 O O . ASN A 1 70 ? -6.762 4.400 -12.160 1.00 98.81 70 ASN A O 1
ATOM 546 N N . ASN A 1 71 ? -6.074 3.162 -13.871 1.00 98.62 71 ASN A N 1
ATOM 547 C CA . ASN A 1 71 ? -7.280 2.344 -13.973 1.00 98.62 71 ASN A CA 1
ATOM 548 C C . ASN A 1 71 ? -7.015 0.887 -13.558 1.00 98.62 71 ASN A C 1
ATOM 550 O O . ASN A 1 71 ? -7.671 -0.024 -14.068 1.00 98.62 71 ASN A O 1
ATOM 554 N N . ILE A 1 72 ? -6.043 0.650 -12.672 1.00 98.69 72 ILE A N 1
ATOM 555 C CA . ILE A 1 72 ? -5.642 -0.694 -12.250 1.00 98.69 72 ILE A CA 1
ATOM 556 C C . ILE A 1 72 ? -6.737 -1.268 -11.354 1.00 98.69 72 ILE A C 1
ATOM 558 O O . ILE A 1 72 ? -7.024 -0.735 -10.284 1.00 98.69 72 ILE A O 1
ATOM 562 N N . SER A 1 73 ? -7.360 -2.359 -11.794 1.00 97.94 73 SER A N 1
ATOM 563 C CA . SER A 1 73 ? -8.444 -3.010 -11.051 1.00 97.94 73 SER A CA 1
ATOM 564 C C . SER A 1 73 ? -8.004 -4.234 -10.254 1.00 97.94 73 SER A C 1
ATOM 566 O O . SER A 1 73 ? -8.726 -4.668 -9.360 1.00 97.94 73 SER A O 1
ATOM 568 N N . ASN A 1 74 ? -6.847 -4.816 -10.575 1.00 97.00 74 ASN A N 1
ATOM 569 C CA . ASN A 1 74 ? -6.286 -5.962 -9.871 1.00 97.00 74 ASN A CA 1
ATOM 570 C C . ASN A 1 74 ? -4.750 -5.956 -9.901 1.00 97.00 74 ASN A C 1
ATOM 572 O O . ASN A 1 74 ? -4.124 -5.392 -10.797 1.00 97.00 74 ASN A O 1
ATOM 576 N N . ILE A 1 75 ? -4.162 -6.634 -8.921 1.00 98.06 75 ILE A N 1
ATOM 577 C CA . ILE A 1 75 ? -2.753 -7.032 -8.917 1.00 98.06 75 ILE A CA 1
ATOM 578 C C . ILE A 1 75 ? -2.760 -8.542 -9.165 1.00 98.06 75 ILE A C 1
ATOM 580 O O . ILE A 1 75 ? -3.412 -9.255 -8.402 1.00 98.06 75 ILE A O 1
ATOM 584 N N . PRO A 1 76 ? -2.124 -9.051 -10.230 1.00 97.75 76 PRO A N 1
ATOM 585 C CA . PRO A 1 76 ? -1.990 -10.490 -10.418 1.00 97.75 76 PRO A CA 1
ATOM 586 C C . PRO A 1 76 ? -1.231 -11.137 -9.253 1.00 97.75 76 PRO A C 1
ATOM 588 O O . PRO A 1 76 ? -0.327 -10.533 -8.674 1.00 97.75 76 PRO A O 1
ATOM 591 N N . GLU A 1 77 ? -1.574 -12.378 -8.920 1.00 98.00 77 GLU A N 1
ATOM 592 C CA . GLU A 1 77 ? -0.824 -13.138 -7.919 1.00 98.00 77 GLU A CA 1
ATOM 593 C C . GLU A 1 77 ? 0.640 -13.274 -8.349 1.00 98.00 77 GLU A C 1
ATOM 595 O O . GLU A 1 77 ? 0.943 -13.502 -9.522 1.00 98.00 77 GLU A O 1
ATOM 600 N N . HIS A 1 78 ? 1.551 -13.091 -7.393 1.00 98.06 78 HIS A N 1
ATOM 601 C CA . HIS A 1 78 ? 3.002 -13.185 -7.584 1.00 98.06 78 HIS A CA 1
ATOM 602 C C . HIS A 1 78 ? 3.571 -12.168 -8.585 1.00 98.06 78 HIS A C 1
ATOM 604 O O . HIS A 1 78 ? 4.703 -12.335 -9.045 1.00 98.06 78 HIS A O 1
ATOM 610 N N . HIS A 1 79 ? 2.833 -11.094 -8.898 1.00 98.06 79 HIS A N 1
ATOM 611 C CA . HIS A 1 79 ? 3.302 -10.034 -9.802 1.00 98.06 79 HIS A CA 1
ATOM 612 C C . HIS A 1 79 ? 4.636 -9.431 -9.345 1.00 98.06 79 HIS A C 1
ATOM 614 O O . HIS A 1 79 ? 5.501 -9.154 -10.169 1.00 98.06 79 HIS A O 1
ATOM 620 N N . PHE A 1 80 ? 4.825 -9.301 -8.029 1.00 97.81 80 PHE A N 1
ATOM 621 C CA . PHE A 1 80 ? 6.016 -8.716 -7.410 1.00 97.81 80 PHE A CA 1
ATOM 622 C C . PHE A 1 80 ? 7.045 -9.739 -6.904 1.00 97.81 80 PHE A C 1
ATOM 624 O O . PHE A 1 80 ? 7.928 -9.388 -6.121 1.00 97.81 80 PHE A O 1
ATOM 631 N N . LYS A 1 81 ? 6.968 -11.006 -7.339 1.00 97.62 81 LYS A N 1
ATOM 632 C CA . LYS A 1 81 ? 7.808 -12.103 -6.811 1.00 97.62 81 LYS A CA 1
ATOM 633 C C . LYS A 1 81 ? 9.320 -11.843 -6.867 1.00 97.62 81 LYS A C 1
ATOM 635 O O . LYS A 1 81 ? 10.067 -12.451 -6.110 1.00 97.62 81 LYS A O 1
ATOM 640 N N . ASP A 1 82 ? 9.752 -10.976 -7.780 1.00 96.50 82 ASP A N 1
ATOM 641 C CA . ASP A 1 82 ? 11.153 -10.661 -8.053 1.00 96.50 82 ASP A CA 1
ATOM 642 C C . ASP A 1 82 ? 11.545 -9.228 -7.621 1.00 96.50 82 ASP A C 1
ATOM 644 O O . ASP A 1 82 ? 12.645 -8.781 -7.943 1.00 96.50 82 ASP A O 1
ATOM 648 N N . ASN A 1 83 ? 10.663 -8.499 -6.922 1.00 96.31 83 ASN A N 1
ATOM 649 C CA . ASN A 1 83 ? 10.863 -7.109 -6.485 1.00 96.31 83 ASN A CA 1
ATOM 650 C C . ASN A 1 83 ? 11.109 -7.027 -4.966 1.00 96.31 83 ASN A C 1
ATOM 652 O O . ASN A 1 83 ? 10.439 -6.293 -4.242 1.00 96.31 83 ASN A O 1
ATOM 656 N N . ASP A 1 84 ? 12.077 -7.800 -4.482 1.00 95.69 84 ASP A N 1
ATOM 657 C CA . ASP A 1 84 ? 12.406 -7.960 -3.062 1.00 95.69 84 ASP A CA 1
ATOM 658 C C . ASP A 1 84 ? 13.020 -6.715 -2.416 1.00 95.69 84 ASP A C 1
ATOM 660 O O . ASP A 1 84 ? 12.898 -6.546 -1.203 1.00 95.69 84 ASP A O 1
ATOM 664 N N . ILE A 1 85 ? 13.627 -5.829 -3.208 1.00 95.56 85 ILE A N 1
ATOM 665 C CA . ILE A 1 85 ? 14.179 -4.551 -2.736 1.00 95.56 85 ILE A CA 1
ATOM 666 C C . ILE A 1 85 ? 13.183 -3.386 -2.807 1.00 95.56 85 ILE A C 1
ATOM 668 O O . ILE A 1 85 ? 13.553 -2.263 -2.474 1.00 95.56 85 ILE A O 1
ATOM 672 N N . LEU A 1 86 ? 11.955 -3.614 -3.286 1.00 97.44 86 LEU A N 1
ATOM 673 C CA . LEU A 1 86 ? 10.948 -2.561 -3.399 1.00 97.44 86 LEU A CA 1
ATOM 674 C C . LEU A 1 86 ? 10.545 -2.113 -1.990 1.00 97.44 86 LEU A C 1
ATOM 676 O O . LEU A 1 86 ? 10.146 -2.931 -1.162 1.00 97.44 86 LEU A O 1
ATOM 680 N N . THR A 1 87 ? 10.678 -0.821 -1.710 1.00 97.75 87 THR A N 1
ATOM 681 C CA . THR A 1 87 ? 10.491 -0.228 -0.383 1.00 97.75 87 THR A CA 1
ATOM 682 C C . THR A 1 87 ? 9.207 0.587 -0.281 1.00 97.75 87 THR A C 1
ATOM 684 O O . THR A 1 87 ? 8.574 0.607 0.778 1.00 97.75 87 THR A O 1
ATOM 687 N N . GLU A 1 88 ? 8.794 1.224 -1.378 1.00 98.31 88 GLU A N 1
ATOM 688 C CA . GLU A 1 88 ? 7.601 2.068 -1.435 1.00 98.31 88 GLU A CA 1
ATOM 689 C C . GLU A 1 88 ? 6.748 1.749 -2.665 1.00 98.31 88 GLU A C 1
ATOM 691 O O . GLU A 1 88 ? 7.255 1.627 -3.783 1.00 98.31 88 GLU A O 1
ATOM 696 N N . ILE A 1 89 ? 5.437 1.630 -2.447 1.00 98.69 89 ILE A N 1
ATOM 697 C CA . ILE A 1 89 ? 4.453 1.419 -3.510 1.00 98.69 89 ILE A CA 1
ATOM 698 C C . ILE A 1 89 ? 3.289 2.381 -3.304 1.00 98.69 89 ILE A C 1
ATOM 700 O O . ILE A 1 89 ? 2.608 2.337 -2.274 1.00 98.69 89 ILE A O 1
ATOM 704 N N . ASN A 1 90 ? 3.017 3.203 -4.315 1.00 98.81 90 ASN A N 1
ATOM 705 C CA . ASN A 1 90 ? 1.826 4.040 -4.363 1.00 98.81 90 ASN A CA 1
ATOM 706 C C . ASN A 1 90 ? 0.841 3.513 -5.417 1.00 98.81 90 ASN A C 1
ATOM 708 O O . ASN A 1 90 ? 1.081 3.615 -6.612 1.00 98.81 90 ASN A O 1
ATOM 712 N N . LEU A 1 91 ? -0.277 2.945 -4.973 1.00 98.81 91 LEU A N 1
ATOM 713 C CA . LEU A 1 91 ? -1.392 2.439 -5.788 1.00 98.81 91 LEU A CA 1
ATOM 714 C C . LEU A 1 91 ? -2.667 3.271 -5.579 1.00 98.81 91 LEU A C 1
ATOM 716 O O . LEU A 1 91 ? -3.771 2.822 -5.895 1.00 98.81 91 LEU A O 1
ATOM 720 N N . SER A 1 92 ? -2.539 4.477 -5.033 1.00 98.75 92 SER A N 1
ATOM 721 C CA . SER A 1 92 ? -3.681 5.338 -4.722 1.00 98.75 92 SER A CA 1
ATOM 722 C C . SER A 1 92 ? -4.440 5.760 -5.980 1.00 98.75 92 SER A C 1
ATOM 724 O O . SER A 1 92 ? -3.858 5.791 -7.064 1.00 98.75 92 SER A O 1
ATOM 726 N N . LEU A 1 93 ? -5.716 6.131 -5.860 1.00 98.50 93 LEU A N 1
ATOM 727 C CA . LEU A 1 93 ? -6.520 6.622 -6.994 1.00 98.50 93 LEU A CA 1
ATOM 728 C C . LEU A 1 93 ? -6.554 5.604 -8.154 1.00 98.50 93 LEU A C 1
ATOM 730 O O . LEU A 1 93 ? -6.259 5.928 -9.303 1.00 98.50 93 LEU A O 1
ATOM 734 N N . ASN A 1 94 ? -6.859 4.349 -7.831 1.00 98.81 94 ASN A N 1
ATOM 735 C CA . ASN A 1 94 ? -7.017 3.251 -8.788 1.00 98.81 94 ASN A CA 1
ATOM 736 C C . ASN A 1 94 ? -8.410 2.614 -8.627 1.00 98.81 94 ASN A C 1
ATOM 738 O O . ASN A 1 94 ? -9.343 3.237 -8.124 1.00 98.81 94 ASN A O 1
ATOM 742 N N . ARG A 1 95 ? -8.600 1.384 -9.116 1.00 98.44 95 ARG A N 1
ATOM 743 C CA . ARG A 1 95 ? -9.888 0.670 -9.108 1.00 98.44 95 ARG A CA 1
ATOM 744 C C . ARG A 1 95 ? -9.781 -0.703 -8.439 1.00 98.44 95 ARG A C 1
ATOM 746 O O . ARG A 1 95 ? -10.538 -1.619 -8.778 1.00 98.44 95 ARG A O 1
ATOM 753 N N . LEU A 1 96 ? -8.812 -0.880 -7.539 1.00 98.44 96 LEU A N 1
ATOM 754 C CA . LEU A 1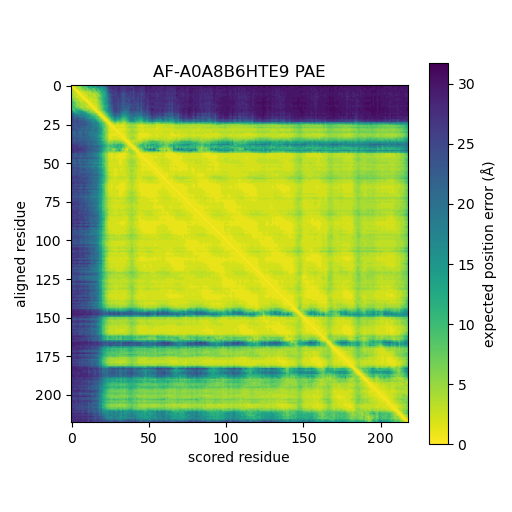 96 ? -8.628 -2.126 -6.793 1.00 98.44 96 LEU A CA 1
ATOM 755 C C . LEU A 1 96 ? -9.885 -2.410 -5.973 1.00 98.44 96 LEU A C 1
ATOM 757 O O . LEU A 1 96 ? -10.433 -1.500 -5.365 1.00 98.44 96 LEU A O 1
ATOM 761 N N . HIS A 1 97 ? -10.346 -3.659 -5.961 1.00 96.31 97 HIS A N 1
ATOM 762 C CA . HIS A 1 97 ? -11.606 -4.030 -5.300 1.00 96.31 97 HIS A CA 1
ATOM 763 C C . HIS A 1 97 ? -11.496 -5.224 -4.343 1.00 96.31 97 HIS A C 1
ATOM 765 O O . HIS A 1 97 ? -12.388 -5.441 -3.518 1.00 96.31 97 HIS A O 1
ATOM 771 N N . PHE A 1 98 ? -10.398 -5.976 -4.418 1.00 95.44 98 PHE A N 1
ATOM 772 C CA . PHE A 1 98 ? -10.131 -7.157 -3.605 1.00 95.44 98 PHE A CA 1
ATOM 773 C C . PHE A 1 98 ? -8.642 -7.249 -3.274 1.00 95.44 98 PHE A C 1
ATOM 775 O O . PHE A 1 98 ? -7.821 -6.942 -4.137 1.00 95.44 98 PHE A O 1
ATOM 782 N N . LEU A 1 99 ? -8.311 -7.698 -2.059 1.00 95.94 99 LEU A N 1
ATOM 783 C CA . LEU A 1 99 ? -6.938 -7.978 -1.634 1.00 95.94 99 LEU A CA 1
ATOM 784 C C . LEU A 1 99 ? -6.798 -9.409 -1.098 1.00 95.94 99 LEU A C 1
ATOM 786 O O . LEU A 1 99 ? -7.582 -9.841 -0.249 1.00 95.94 99 LEU A O 1
ATOM 790 N N . ASN A 1 100 ? -5.747 -10.103 -1.532 1.00 96.25 100 ASN A N 1
ATOM 791 C CA . ASN A 1 100 ? -5.286 -11.363 -0.954 1.00 96.25 100 ASN A CA 1
ATOM 792 C C . ASN A 1 100 ? -3.764 -11.336 -0.743 1.00 96.25 100 ASN A C 1
ATOM 794 O O . ASN A 1 100 ? -3.078 -10.452 -1.257 1.00 96.25 100 ASN A O 1
ATOM 798 N N . LYS A 1 101 ? -3.230 -12.314 -0.002 1.00 97.25 101 LYS A N 1
ATOM 799 C CA . LYS A 1 101 ? -1.792 -12.370 0.295 1.00 97.25 101 LYS A CA 1
ATOM 800 C C . LYS A 1 101 ? -0.917 -12.538 -0.948 1.00 97.25 101 LYS A C 1
ATOM 802 O O . LYS A 1 101 ? 0.138 -11.920 -1.034 1.00 97.25 101 LYS A O 1
ATOM 807 N N . GLU A 1 102 ? -1.343 -13.346 -1.915 1.00 98.25 102 GLU A N 1
ATOM 808 C CA . GLU A 1 102 ? -0.532 -13.744 -3.072 1.00 98.25 102 GLU A CA 1
ATOM 809 C C . GLU A 1 102 ? -0.249 -12.555 -4.002 1.00 98.25 102 GLU A C 1
ATOM 811 O O . GLU A 1 102 ? 0.781 -12.521 -4.676 1.00 98.25 102 GLU A O 1
ATOM 816 N N . MET A 1 103 ? -1.104 -11.527 -3.981 1.00 98.06 103 MET A N 1
ATOM 817 C CA . MET A 1 103 ? -0.886 -10.244 -4.665 1.00 98.06 103 MET A CA 1
ATOM 818 C C . MET A 1 103 ? 0.382 -9.518 -4.194 1.00 98.06 103 MET A C 1
ATOM 820 O O . MET A 1 103 ? 0.977 -8.766 -4.962 1.00 98.06 103 MET A O 1
ATOM 824 N N . PHE A 1 104 ? 0.804 -9.740 -2.947 1.00 98.19 104 PHE A N 1
ATOM 825 C CA . PHE A 1 104 ? 1.955 -9.081 -2.325 1.00 98.19 104 PHE A CA 1
ATOM 826 C C . PHE A 1 104 ? 3.149 -10.025 -2.122 1.00 98.19 104 PHE A C 1
ATOM 828 O O . PHE A 1 104 ? 4.115 -9.678 -1.440 1.00 98.19 104 PHE A O 1
ATOM 835 N N . TYR A 1 105 ? 3.105 -11.229 -2.699 1.00 98.12 105 TYR A N 1
ATOM 836 C CA . TYR A 1 105 ? 4.217 -12.172 -2.628 1.00 98.12 105 TYR A CA 1
ATOM 837 C C . TYR A 1 105 ? 5.488 -11.573 -3.255 1.00 98.12 105 TYR A C 1
ATOM 839 O O . TYR A 1 105 ? 5.455 -11.062 -4.375 1.00 98.12 105 TYR A O 1
ATOM 847 N N . GLY A 1 106 ? 6.612 -11.668 -2.538 1.00 96.56 106 GLY A N 1
ATOM 848 C CA . GLY A 1 106 ? 7.918 -11.131 -2.946 1.00 96.56 106 GLY A CA 1
ATOM 849 C C . GLY A 1 106 ? 8.260 -9.754 -2.368 1.00 96.56 106 GLY A C 1
ATOM 850 O O . GLY A 1 106 ? 9.435 -9.405 -2.317 1.00 96.56 106 GLY A O 1
ATOM 851 N N . LEU A 1 107 ? 7.278 -9.010 -1.847 1.00 97.62 107 LEU A N 1
ATOM 852 C CA . LEU A 1 107 ? 7.448 -7.658 -1.293 1.00 97.62 107 LEU A CA 1
ATOM 853 C C . LEU A 1 107 ? 8.026 -7.655 0.134 1.00 97.62 107 LEU A C 1
ATOM 855 O O . LEU A 1 107 ? 7.407 -7.176 1.084 1.00 97.62 107 LEU A O 1
ATOM 859 N N . ASN A 1 108 ? 9.229 -8.203 0.286 1.00 94.81 108 ASN A N 1
ATOM 860 C CA . ASN A 1 108 ? 9.852 -8.443 1.590 1.00 94.81 108 ASN A CA 1
ATOM 861 C C . ASN A 1 108 ? 10.399 -7.181 2.276 1.00 94.81 108 ASN A C 1
ATOM 863 O O . ASN A 1 108 ? 10.620 -7.225 3.484 1.00 94.81 108 ASN A O 1
ATOM 867 N N . SER A 1 109 ? 10.626 -6.101 1.521 1.00 97.62 109 SER A N 1
ATOM 868 C CA . SER A 1 109 ? 11.255 -4.862 2.012 1.00 97.62 109 SER A CA 1
ATOM 869 C C . SER A 1 109 ? 10.332 -3.643 1.971 1.00 97.62 1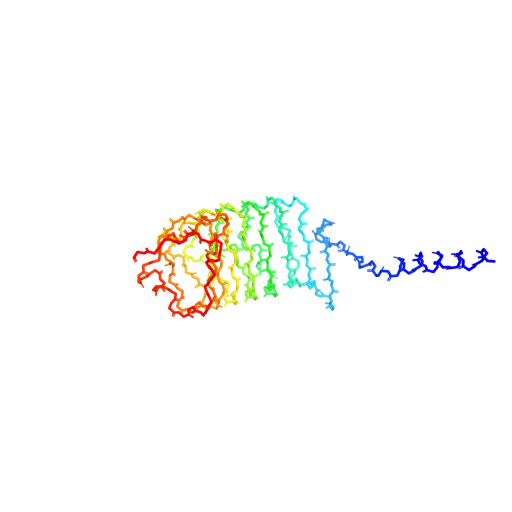09 SER A C 1
ATOM 871 O O . SER A 1 109 ? 10.766 -2.533 2.284 1.00 97.62 109 SER A O 1
ATOM 873 N N . VAL A 1 110 ? 9.058 -3.820 1.596 1.00 98.44 110 VAL A N 1
ATOM 874 C CA . VAL A 1 110 ? 8.101 -2.711 1.527 1.00 98.44 110 VAL A CA 1
ATOM 875 C C . VAL A 1 110 ? 7.842 -2.195 2.935 1.00 98.44 110 VAL A C 1
ATOM 877 O O . VAL A 1 110 ? 7.353 -2.933 3.792 1.00 98.44 110 VAL A O 1
ATOM 880 N N . PHE A 1 111 ? 8.150 -0.924 3.177 1.00 98.38 111 PHE A N 1
ATOM 881 C CA . PHE A 1 111 ? 7.854 -0.251 4.441 1.00 98.38 111 PHE A CA 1
ATOM 882 C C . PHE A 1 111 ? 6.674 0.717 4.317 1.00 98.38 111 PHE A C 1
ATOM 884 O O . PHE A 1 111 ? 6.032 1.009 5.328 1.00 98.38 111 PHE A O 1
ATOM 891 N N . LYS A 1 112 ? 6.353 1.177 3.100 1.00 98.69 112 LYS A N 1
ATOM 892 C CA . LYS A 1 112 ? 5.250 2.103 2.826 1.00 98.69 112 LYS A CA 1
ATOM 893 C C . LYS A 1 112 ? 4.380 1.601 1.677 1.00 98.69 112 LYS A C 1
ATOM 895 O O . LYS A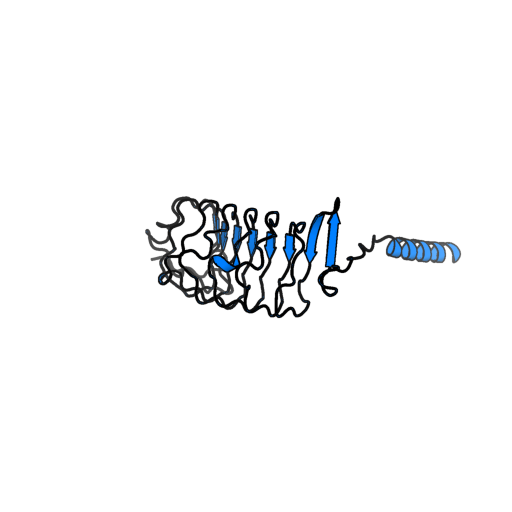 1 112 ? 4.854 1.444 0.553 1.00 98.69 112 LYS A O 1
ATOM 900 N N . LEU A 1 113 ? 3.096 1.401 1.960 1.00 98.81 113 LEU A N 1
ATOM 901 C CA . LEU A 1 113 ? 2.092 1.022 0.970 1.00 98.81 113 LEU A CA 1
ATOM 902 C C . LEU A 1 113 ? 0.911 1.989 1.030 1.00 98.81 113 LEU A C 1
ATOM 904 O O . LEU A 1 113 ? 0.282 2.158 2.075 1.00 98.81 113 LEU A O 1
ATOM 908 N N . GLN A 1 114 ? 0.606 2.612 -0.103 1.00 98.75 114 GLN A N 1
ATOM 909 C CA . GLN A 1 114 ? -0.540 3.505 -0.254 1.00 98.75 114 GLN A CA 1
ATOM 910 C C . GLN A 1 114 ? -1.528 2.900 -1.246 1.00 98.75 114 GLN A C 1
ATOM 912 O O . GLN A 1 114 ? -1.161 2.569 -2.370 1.00 98.75 114 GLN A O 1
ATOM 917 N N . MET A 1 115 ? -2.777 2.739 -0.826 1.00 98.19 115 MET A N 1
ATOM 918 C CA . MET A 1 115 ? -3.890 2.226 -1.630 1.00 98.19 115 MET A CA 1
ATOM 919 C C . MET A 1 115 ? -5.165 3.044 -1.387 1.00 98.19 115 MET A C 1
ATOM 921 O O . MET A 1 115 ? -6.275 2.553 -1.610 1.00 98.19 115 MET A O 1
ATOM 925 N N . ASN A 1 116 ? -5.033 4.285 -0.913 1.00 96.69 116 ASN A N 1
ATOM 926 C CA . ASN A 1 116 ? -6.188 5.134 -0.665 1.00 96.69 116 ASN A CA 1
ATOM 927 C C . ASN A 1 116 ? -6.920 5.488 -1.963 1.00 96.69 116 ASN A C 1
ATOM 929 O O . ASN A 1 116 ? -6.319 5.486 -3.038 1.00 96.69 116 ASN A O 1
ATOM 933 N N . ASN A 1 117 ? -8.209 5.819 -1.864 1.00 96.00 117 ASN A N 1
ATOM 934 C CA . ASN A 1 117 ? -9.045 6.152 -3.024 1.00 96.00 117 ASN A CA 1
ATOM 935 C C . ASN A 1 117 ? -9.074 4.994 -4.042 1.00 96.00 117 ASN A C 1
ATOM 937 O O . ASN A 1 117 ? -8.679 5.133 -5.201 1.00 96.00 117 ASN A O 1
ATOM 941 N N . ASN A 1 118 ? -9.481 3.818 -3.576 1.00 97.75 118 ASN A N 1
ATOM 942 C CA . ASN A 1 118 ? -9.749 2.643 -4.403 1.00 97.75 118 ASN A CA 1
ATOM 943 C C . ASN A 1 118 ? -11.173 2.139 -4.086 1.00 97.75 118 ASN A C 1
ATOM 945 O O . ASN A 1 118 ? -11.920 2.770 -3.345 1.00 97.75 118 ASN A O 1
ATOM 949 N N . ASN A 1 119 ? -11.565 0.988 -4.635 1.00 96.56 119 ASN A N 1
ATOM 950 C CA . ASN A 1 119 ? -12.893 0.397 -4.442 1.00 96.56 119 ASN A CA 1
ATOM 951 C C . ASN A 1 119 ? -12.823 -0.898 -3.611 1.00 96.56 119 ASN A C 1
ATOM 953 O O . ASN A 1 119 ? -13.599 -1.832 -3.845 1.00 96.56 119 ASN A O 1
ATOM 957 N N . ILE A 1 120 ? -11.855 -1.015 -2.693 1.00 94.94 120 ILE A N 1
ATOM 958 C CA . ILE A 1 120 ? -11.586 -2.267 -1.976 1.00 94.94 120 ILE A CA 1
ATOM 959 C C . ILE A 1 120 ? -12.756 -2.563 -1.044 1.00 94.94 120 ILE A C 1
ATOM 961 O O . ILE A 1 120 ? -13.023 -1.805 -0.121 1.00 94.94 120 ILE A O 1
ATOM 965 N N . THR A 1 121 ? -13.440 -3.684 -1.271 1.00 92.00 121 THR A N 1
ATOM 966 C CA . THR A 1 121 ? -14.597 -4.118 -0.460 1.00 92.00 121 THR A CA 1
ATOM 967 C C . THR A 1 121 ? -14.315 -5.376 0.350 1.00 92.00 121 THR A C 1
ATOM 969 O O . THR A 1 121 ? -14.960 -5.626 1.368 1.00 92.00 121 THR A O 1
ATOM 972 N N . LYS A 1 122 ? -13.357 -6.188 -0.106 1.00 90.12 122 LYS A N 1
ATOM 973 C CA . LYS A 1 122 ? -13.062 -7.514 0.437 1.00 90.12 122 LYS A CA 1
ATOM 974 C C . LYS A 1 122 ? -11.560 -7.711 0.584 1.00 90.12 122 LYS A C 1
ATOM 976 O O . LYS A 1 122 ? -10.785 -7.379 -0.312 1.00 90.12 122 LYS A O 1
ATOM 981 N N . THR A 1 123 ? -11.170 -8.309 1.698 1.00 91.69 123 THR A N 1
ATOM 982 C CA . THR A 1 123 ? -9.783 -8.625 2.046 1.00 91.69 123 THR A CA 1
ATOM 983 C C . THR A 1 123 ? -9.736 -10.037 2.617 1.00 91.69 123 THR A C 1
ATOM 985 O O . THR A 1 123 ? -10.611 -10.426 3.389 1.00 91.69 123 THR A O 1
ATOM 988 N N . THR A 1 124 ? -8.741 -10.847 2.262 1.00 92.56 124 THR A N 1
ATOM 989 C CA . THR A 1 124 ? -8.510 -12.086 3.018 1.00 92.56 124 THR A CA 1
ATOM 990 C C . THR A 1 124 ? -7.947 -11.753 4.401 1.00 92.56 124 THR A C 1
ATOM 992 O O . THR A 1 124 ? -7.289 -10.727 4.589 1.00 92.56 124 THR A O 1
ATOM 995 N N . LYS A 1 125 ? -8.166 -12.638 5.382 1.00 91.69 125 LYS A N 1
ATOM 996 C CA . LYS A 1 125 ? -7.609 -12.493 6.740 1.00 91.69 125 LYS A CA 1
ATOM 997 C C . LYS A 1 125 ? -6.093 -12.261 6.729 1.00 91.69 125 LYS A C 1
ATOM 999 O O . LYS A 1 125 ? -5.565 -11.534 7.563 1.00 91.69 125 LYS A O 1
ATOM 1004 N N . ASP A 1 126 ? -5.405 -12.889 5.785 1.00 94.06 126 ASP A N 1
ATOM 1005 C CA . ASP A 1 126 ? -3.957 -12.888 5.627 1.00 94.06 126 ASP A CA 1
ATOM 1006 C C . ASP A 1 126 ? -3.457 -11.931 4.534 1.00 94.06 126 ASP A C 1
ATOM 1008 O O . ASP A 1 126 ? -2.296 -12.032 4.151 1.00 94.06 126 ASP A O 1
ATOM 1012 N N . ALA A 1 127 ? -4.280 -10.995 4.043 1.00 95.06 127 ALA A N 1
ATOM 1013 C CA . ALA A 1 127 ? -3.955 -10.151 2.887 1.00 95.06 127 ALA A CA 1
ATOM 1014 C C . ALA A 1 127 ? -2.580 -9.461 2.969 1.00 95.06 127 ALA A C 1
ATOM 1016 O O . ALA A 1 127 ? -1.920 -9.295 1.952 1.00 95.06 127 ALA A O 1
ATOM 1017 N N . PHE A 1 128 ? -2.115 -9.106 4.169 1.00 95.38 128 PHE A N 1
ATOM 1018 C CA . PHE A 1 128 ? -0.836 -8.419 4.382 1.00 95.38 128 PHE A CA 1
ATOM 1019 C C . PHE A 1 128 ? 0.280 -9.323 4.934 1.00 95.38 128 PHE A C 1
ATOM 1021 O O . PHE A 1 128 ? 1.321 -8.826 5.355 1.00 95.38 128 PHE A O 1
ATOM 1028 N N . LEU A 1 129 ? 0.099 -10.649 4.927 1.00 95.56 129 LEU A N 1
ATOM 1029 C CA . LEU A 1 129 ? 1.003 -11.617 5.566 1.00 95.56 129 LEU A CA 1
ATOM 1030 C C . LEU A 1 129 ? 2.455 -11.540 5.064 1.00 95.56 129 LEU A C 1
ATOM 1032 O O . LEU A 1 129 ? 3.387 -11.739 5.845 1.00 95.56 129 LEU A O 1
ATOM 1036 N N . TYR A 1 130 ? 2.661 -11.275 3.772 1.00 97.31 130 TYR A N 1
ATOM 1037 C CA . TYR A 1 130 ? 4.005 -11.202 3.187 1.00 97.31 130 TYR A CA 1
ATOM 1038 C C . TYR A 1 130 ? 4.701 -9.851 3.396 1.00 97.31 130 TYR A C 1
ATOM 1040 O O . TYR A 1 130 ? 5.917 -9.772 3.243 1.00 97.31 130 TYR A O 1
ATOM 1048 N N . LEU A 1 131 ? 3.978 -8.813 3.823 1.00 97.62 131 LEU A N 1
ATOM 1049 C CA . LEU A 1 131 ? 4.502 -7.458 4.006 1.00 97.62 131 LEU A CA 1
ATOM 1050 C C . LEU A 1 131 ? 5.166 -7.292 5.385 1.00 97.62 131 LEU A C 1
ATOM 1052 O O . LEU A 1 131 ? 4.718 -6.523 6.234 1.00 97.62 131 LEU A O 1
ATOM 1056 N N . ARG A 1 132 ? 6.235 -8.055 5.632 1.00 95.94 132 ARG A N 1
ATOM 1057 C CA . ARG A 1 132 ? 6.857 -8.222 6.963 1.00 95.94 132 ARG A CA 1
ATOM 1058 C C . ARG A 1 132 ? 7.537 -6.973 7.526 1.00 95.94 132 ARG A C 1
ATOM 1060 O O . ARG A 1 132 ? 7.778 -6.915 8.727 1.00 95.94 132 ARG A O 1
ATOM 1067 N N . THR A 1 133 ? 7.881 -6.020 6.668 1.00 97.88 133 THR A N 1
ATOM 1068 C CA . THR A 1 133 ? 8.551 -4.760 7.023 1.00 97.88 133 THR A CA 1
ATOM 1069 C C . THR A 1 133 ? 7.619 -3.555 6.951 1.00 97.88 133 THR A C 1
ATOM 1071 O O . THR A 1 133 ? 8.062 -2.427 7.161 1.00 97.88 133 THR A O 1
ATOM 1074 N N . LEU A 1 134 ? 6.338 -3.767 6.634 1.00 98.44 134 LEU A N 1
ATOM 1075 C CA . LEU A 1 134 ? 5.386 -2.689 6.409 1.00 98.44 134 LEU A CA 1
ATOM 1076 C C . LEU A 1 134 ? 5.195 -1.879 7.684 1.00 98.44 134 LEU A C 1
ATOM 1078 O O . LEU A 1 134 ? 4.705 -2.410 8.677 1.00 98.44 134 LEU A O 1
ATOM 1082 N N . SER A 1 135 ? 5.558 -0.602 7.633 1.00 98.38 135 SER A N 1
ATOM 1083 C CA . SER A 1 135 ? 5.457 0.334 8.752 1.00 98.38 135 SER A CA 1
ATOM 1084 C C . SER A 1 135 ? 4.348 1.361 8.547 1.00 98.38 135 SER A C 1
ATOM 1086 O O . SER A 1 135 ? 3.818 1.872 9.532 1.00 98.38 135 SER A O 1
ATOM 1088 N N . TYR A 1 136 ? 4.000 1.666 7.298 1.00 98.56 136 TYR A N 1
ATOM 1089 C CA . TYR A 1 136 ? 2.987 2.647 6.929 1.00 98.56 136 TYR A CA 1
ATOM 1090 C C . TYR A 1 136 ? 2.005 2.036 5.931 1.00 98.56 136 TYR A C 1
ATOM 1092 O O . TYR A 1 136 ? 2.411 1.594 4.851 1.00 98.56 136 TYR A O 1
ATOM 1100 N N . LEU A 1 137 ? 0.718 2.060 6.275 1.00 98.06 137 LEU A N 1
ATOM 1101 C CA . LEU A 1 137 ? -0.371 1.628 5.406 1.00 98.06 137 LEU A CA 1
ATOM 1102 C C . LEU A 1 137 ? -1.448 2.710 5.324 1.00 98.06 137 LEU A C 1
ATOM 1104 O O . LEU A 1 137 ? -2.019 3.109 6.339 1.00 98.06 137 LEU A O 1
ATOM 1108 N N . ASP A 1 138 ? -1.752 3.141 4.102 1.00 97.31 138 ASP A N 1
ATOM 1109 C CA . ASP A 1 138 ? -2.878 4.029 3.821 1.00 97.31 138 ASP A CA 1
ATOM 1110 C C . ASP A 1 138 ? -3.917 3.310 2.962 1.00 97.31 138 ASP A C 1
ATOM 1112 O O . ASP A 1 138 ? -3.653 2.944 1.816 1.00 97.31 138 ASP A O 1
ATOM 1116 N N . VAL A 1 139 ? -5.091 3.081 3.539 1.00 94.56 139 VAL A N 1
ATOM 1117 C CA . VAL A 1 139 ? -6.250 2.446 2.899 1.00 94.56 139 VAL A CA 1
ATOM 1118 C C . VAL A 1 139 ? -7.490 3.326 3.027 1.00 94.56 139 VAL A C 1
ATOM 1120 O O . VAL A 1 139 ? -8.612 2.825 2.918 1.00 94.56 139 VAL A O 1
ATOM 1123 N N . LYS A 1 140 ? -7.307 4.635 3.250 1.00 91.69 140 LYS A N 1
ATOM 1124 C CA . LYS A 1 140 ? -8.422 5.581 3.326 1.00 91.69 140 LYS A CA 1
ATOM 1125 C C . LYS A 1 140 ? -9.251 5.581 2.050 1.00 91.69 140 LYS A C 1
ATOM 1127 O O . LYS A 1 140 ? -8.736 5.270 0.979 1.00 91.69 140 LYS A O 1
ATOM 1132 N N . GLU A 1 141 ? -10.514 5.971 2.148 1.00 91.19 141 GLU A N 1
ATOM 1133 C CA . GLU A 1 141 ? -11.391 6.123 0.979 1.00 91.19 141 GLU A CA 1
ATOM 1134 C C . GLU A 1 141 ? -11.459 4.841 0.143 1.00 91.19 141 GLU A C 1
ATOM 1136 O O . GLU A 1 141 ? -11.041 4.772 -1.013 1.00 91.19 141 GLU A O 1
ATOM 1141 N N . ASN A 1 142 ? -11.930 3.794 0.802 1.00 92.12 142 ASN A N 1
ATOM 1142 C CA . ASN A 1 142 ? -12.239 2.501 0.216 1.00 92.12 142 ASN A CA 1
ATOM 1143 C C . ASN A 1 142 ? -13.614 2.061 0.751 1.00 92.12 142 ASN A C 1
ATOM 1145 O O . ASN A 1 142 ? -14.368 2.841 1.323 1.00 92.12 142 ASN A O 1
ATOM 1149 N N . ASN A 1 143 ? -13.982 0.795 0.592 1.00 89.88 143 ASN A N 1
ATOM 1150 C CA . ASN A 1 143 ? -15.247 0.258 1.093 1.00 89.88 143 ASN A CA 1
ATOM 1151 C C . ASN A 1 143 ? -15.009 -0.983 1.969 1.00 89.88 143 ASN A C 1
ATOM 1153 O O . ASN A 1 143 ? -15.817 -1.913 1.971 1.00 89.88 143 ASN A O 1
ATOM 1157 N N . ILE A 1 144 ? -13.890 -1.024 2.704 1.00 88.12 144 ILE A N 1
ATOM 1158 C CA . ILE A 1 144 ? -13.473 -2.202 3.473 1.00 88.12 144 ILE A CA 1
ATOM 1159 C C . ILE A 1 144 ? -14.371 -2.363 4.698 1.00 88.12 144 ILE A C 1
ATOM 1161 O O . ILE A 1 144 ? -14.597 -1.420 5.456 1.00 88.12 144 ILE A O 1
ATOM 1165 N N . SER A 1 145 ? -14.868 -3.580 4.915 1.00 81.88 145 SER A N 1
ATOM 1166 C CA . SER A 1 145 ? -15.622 -3.967 6.114 1.00 81.88 145 SER A CA 1
ATOM 1167 C C . SER A 1 145 ? -14.728 -4.712 7.087 1.00 81.88 145 SER A C 1
ATOM 1169 O O . SER A 1 145 ? -14.694 -5.943 7.089 1.00 81.88 145 SER A O 1
ATOM 1171 N N . TRP A 1 146 ? -14.016 -3.968 7.933 1.00 74.19 146 TRP A N 1
ATOM 1172 C CA . TRP A 1 146 ? -13.032 -4.529 8.865 1.00 74.19 146 TRP A CA 1
ATOM 1173 C C . TRP A 1 146 ? -13.622 -5.557 9.841 1.00 74.19 146 TRP A C 1
ATOM 1175 O O . TRP A 1 146 ? -12.978 -6.569 10.113 1.00 74.19 146 TRP A O 1
ATOM 1185 N N . SER A 1 147 ? -14.871 -5.368 10.277 1.00 64.88 147 SER A N 1
ATOM 1186 C CA . SER A 1 147 ? -15.596 -6.278 11.182 1.00 64.88 147 SER A CA 1
ATOM 1187 C C . SER A 1 147 ? -15.843 -7.685 10.623 1.00 64.88 147 SER A C 1
ATOM 1189 O O . SER A 1 147 ? -15.943 -8.638 11.388 1.00 64.88 147 SER A O 1
ATOM 1191 N N . ASN A 1 148 ? -15.916 -7.837 9.297 1.00 60.41 148 ASN A N 1
ATOM 1192 C CA . ASN A 1 148 ? -16.287 -9.101 8.651 1.00 60.41 148 ASN A CA 1
ATOM 1193 C C . ASN A 1 148 ? -15.084 -9.986 8.290 1.00 60.41 148 ASN A C 1
ATOM 1195 O O . ASN A 1 148 ? -15.267 -11.155 7.955 1.00 60.41 148 ASN A O 1
ATOM 1199 N N . HIS A 1 149 ? -13.862 -9.447 8.320 1.00 63.84 149 HIS A N 1
ATOM 1200 C CA . HIS A 1 149 ? -12.724 -10.081 7.644 1.00 63.84 149 HIS A CA 1
ATOM 1201 C C . HIS A 1 149 ? -11.576 -10.486 8.580 1.00 63.84 149 HIS A C 1
ATOM 1203 O O . HIS A 1 149 ? -10.657 -11.168 8.126 1.00 63.84 149 HIS A O 1
ATOM 1209 N N . ASN A 1 150 ? -11.630 -10.132 9.877 1.00 76.00 150 ASN A N 1
ATOM 1210 C CA . ASN A 1 150 ? -10.599 -10.461 10.879 1.00 76.00 150 ASN A CA 1
ATOM 1211 C C . ASN A 1 150 ? -9.170 -10.268 10.341 1.00 76.00 150 ASN A C 1
ATOM 1213 O O . ASN A 1 150 ? -8.307 -11.131 10.525 1.00 76.00 150 ASN A O 1
ATOM 1217 N N . VAL A 1 151 ? -8.947 -9.169 9.610 1.00 86.56 151 VAL A N 1
ATOM 1218 C CA . VAL A 1 151 ? -7.681 -8.913 8.918 1.00 86.56 151 VAL A CA 1
ATOM 1219 C C . VAL A 1 151 ? -6.557 -8.862 9.940 1.00 86.56 151 VAL A C 1
ATOM 1221 O O . VAL A 1 151 ? -6.632 -8.148 10.936 1.00 86.56 151 VAL A O 1
ATOM 1224 N N . THR A 1 152 ? -5.512 -9.641 9.688 1.00 90.00 152 THR A N 1
ATOM 1225 C CA . THR A 1 152 ? -4.311 -9.663 10.515 1.00 90.00 152 THR A CA 1
ATOM 1226 C C . THR A 1 152 ? -3.293 -8.706 9.913 1.00 90.00 152 THR A C 1
ATOM 1228 O O . THR A 1 152 ? -2.762 -8.955 8.829 1.00 90.00 152 THR A O 1
ATOM 1231 N N . PHE A 1 153 ? -3.031 -7.603 10.609 1.00 92.44 153 PHE A N 1
ATOM 1232 C CA . PHE A 1 153 ? -2.001 -6.648 10.213 1.00 92.44 153 PHE A CA 1
ATOM 1233 C C . PHE A 1 153 ? -0.603 -7.136 10.622 1.00 92.44 153 PHE A C 1
ATOM 1235 O O . PHE A 1 153 ? -0.464 -7.854 11.619 1.00 92.44 153 PHE A O 1
ATOM 1242 N N . PRO A 1 154 ? 0.446 -6.771 9.863 1.00 94.06 154 PRO A N 1
ATOM 1243 C CA . PRO A 1 154 ? 1.809 -7.145 10.205 1.00 94.06 154 PRO A CA 1
ATOM 1244 C C . PRO A 1 154 ? 2.255 -6.443 11.493 1.00 94.06 154 PRO A C 1
ATOM 1246 O O . PRO A 1 154 ? 1.927 -5.285 11.737 1.00 94.06 154 PRO A O 1
ATOM 1249 N N . GLN A 1 155 ? 3.050 -7.142 12.305 1.00 93.44 155 GLN A N 1
ATOM 1250 C CA . GLN A 1 155 ? 3.558 -6.639 13.593 1.00 93.44 155 GLN A CA 1
ATOM 1251 C C . GLN A 1 155 ? 4.475 -5.415 13.446 1.00 93.44 155 GLN A C 1
ATOM 1253 O O . GLN A 1 155 ? 4.681 -4.670 14.398 1.00 93.44 155 GLN A O 1
ATOM 1258 N N . SER A 1 156 ? 5.026 -5.206 12.250 1.00 96.38 156 SER A N 1
ATOM 1259 C CA . SER A 1 156 ? 5.835 -4.041 11.899 1.00 96.38 156 SER A CA 1
ATOM 1260 C C . SER A 1 156 ? 5.017 -2.763 11.698 1.00 96.38 156 SER A C 1
ATOM 1262 O O . SER A 1 156 ? 5.615 -1.695 11.590 1.00 96.38 156 SER A O 1
ATOM 1264 N N . LEU A 1 157 ? 3.684 -2.848 11.601 1.00 97.19 157 LEU A N 1
ATOM 1265 C CA . LEU A 1 157 ? 2.840 -1.714 11.239 1.00 97.19 157 LEU A CA 1
ATOM 1266 C C . LEU A 1 157 ? 2.776 -0.689 12.375 1.00 97.19 157 LEU A C 1
ATOM 1268 O O . LEU A 1 157 ? 2.287 -0.982 13.463 1.00 97.19 157 LEU A O 1
ATOM 1272 N N . LEU A 1 158 ? 3.235 0.533 12.098 1.00 97.44 158 LEU A N 1
ATOM 1273 C CA . LEU A 1 158 ? 3.279 1.627 13.071 1.00 97.44 158 LEU A CA 1
ATOM 1274 C C . LEU A 1 158 ? 2.252 2.717 12.771 1.00 97.44 158 LEU A C 1
ATOM 1276 O O . LEU A 1 158 ? 1.696 3.297 13.702 1.00 97.44 158 LEU A O 1
ATOM 1280 N N . THR A 1 159 ? 1.997 2.983 11.493 1.00 97.38 159 THR A N 1
ATOM 1281 C CA . THR A 1 159 ? 1.068 4.015 11.036 1.00 97.38 159 THR A CA 1
ATOM 1282 C C . THR A 1 159 ? 0.005 3.390 10.155 1.00 97.38 159 THR A C 1
ATOM 1284 O O . THR A 1 159 ? 0.319 2.772 9.134 1.00 97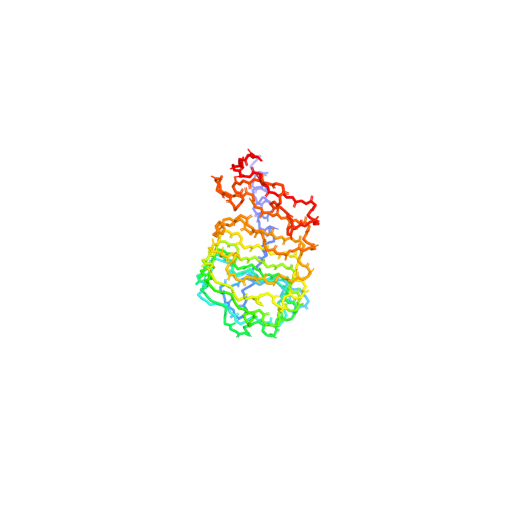.38 159 THR A O 1
ATOM 1287 N N . LEU A 1 160 ? -1.254 3.592 10.532 1.00 95.19 160 LEU A N 1
ATOM 1288 C CA . LEU A 1 160 ? -2.398 3.114 9.778 1.00 95.19 160 LEU A CA 1
ATOM 1289 C C . LEU A 1 160 ? -3.402 4.241 9.558 1.00 95.19 160 LEU A C 1
ATOM 1291 O O . LEU A 1 160 ? -3.828 4.910 10.500 1.00 95.19 160 LEU A O 1
ATOM 1295 N N . LYS A 1 161 ? -3.815 4.396 8.302 1.00 93.44 161 LYS A N 1
ATOM 1296 C CA . LYS A 1 161 ? -4.882 5.307 7.899 1.00 93.44 161 LYS A CA 1
ATOM 1297 C C . LYS A 1 161 ? -6.039 4.502 7.312 1.00 93.44 161 LYS A C 1
ATOM 1299 O O . LYS A 1 161 ? -5.862 3.849 6.284 1.00 93.44 161 LYS A O 1
ATOM 1304 N N . ILE A 1 162 ? -7.198 4.513 7.975 1.00 89.06 162 ILE A N 1
ATOM 1305 C CA . ILE A 1 162 ? -8.351 3.644 7.632 1.00 89.06 162 ILE A CA 1
ATOM 1306 C C . ILE A 1 162 ? -9.663 4.384 7.396 1.00 89.06 162 ILE A C 1
ATOM 1308 O O . ILE A 1 162 ? -10.687 3.743 7.159 1.00 89.06 162 ILE A O 1
ATOM 1312 N N . ASP A 1 163 ? -9.664 5.704 7.502 1.00 85.25 163 ASP A N 1
ATOM 1313 C CA . ASP A 1 163 ? -10.887 6.482 7.377 1.00 85.25 163 ASP A CA 1
ATOM 1314 C C . ASP A 1 163 ? -11.650 6.260 6.053 1.00 85.25 163 ASP A C 1
ATOM 1316 O O . ASP A 1 163 ? -11.085 5.801 5.059 1.00 85.25 163 ASP A O 1
ATOM 1320 N N . TYR A 1 164 ? -12.946 6.584 6.041 1.00 80.94 164 TYR A N 1
ATOM 1321 C CA . TYR A 1 164 ? -13.814 6.469 4.867 1.00 80.94 164 TYR A CA 1
ATOM 1322 C C . TYR A 1 164 ? -13.765 5.067 4.244 1.00 80.94 164 TYR A C 1
ATOM 1324 O O . TYR A 1 164 ? -13.628 4.887 3.040 1.00 80.94 164 TYR A O 1
ATOM 1332 N N . ASN A 1 165 ? -13.814 4.063 5.115 1.00 82.25 165 ASN A N 1
ATOM 1333 C CA . ASN A 1 165 ? -14.146 2.684 4.787 1.00 82.25 165 ASN A CA 1
ATOM 1334 C C . ASN A 1 165 ? -15.584 2.401 5.247 1.00 82.25 165 ASN A C 1
ATOM 1336 O O . ASN A 1 165 ? -16.270 3.302 5.731 1.00 82.25 165 ASN A O 1
ATOM 1340 N N . SER A 1 166 ? -16.084 1.168 5.115 1.00 73.44 166 SER A N 1
ATOM 1341 C CA . SER A 1 166 ? -17.419 0.886 5.658 1.00 73.44 166 SER A CA 1
ATOM 1342 C C . SER A 1 166 ? -17.393 1.004 7.188 1.00 73.44 166 SER A C 1
ATOM 1344 O O . SER A 1 166 ? -16.507 0.452 7.843 1.00 73.44 166 SER A O 1
ATOM 1346 N N . SER A 1 1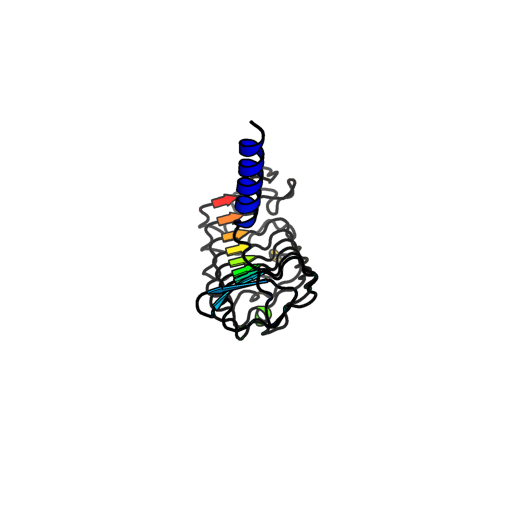67 ? -18.317 1.794 7.735 1.00 64.31 167 SER A N 1
ATOM 1347 C CA . SER A 1 167 ? -18.330 2.208 9.135 1.00 64.31 167 SER A CA 1
ATOM 1348 C C . SER A 1 167 ? -18.581 1.026 10.069 1.00 64.31 167 SER A C 1
ATOM 1350 O O . SER A 1 167 ? -19.590 0.334 9.958 1.00 64.31 167 SER A O 1
ATOM 1352 N N . HIS A 1 168 ? -17.672 0.817 11.023 1.00 64.75 168 HIS A N 1
ATOM 1353 C CA . HIS A 1 168 ? -17.856 -0.111 12.139 1.00 64.75 168 HIS A CA 1
ATOM 1354 C C . HIS A 1 168 ? -17.307 0.530 13.411 1.00 64.75 168 HIS A C 1
ATOM 1356 O O . HIS A 1 168 ? -16.246 1.145 13.383 1.00 64.75 168 HIS A O 1
ATOM 1362 N N . GLU A 1 169 ? -18.010 0.362 14.533 1.00 63.41 169 GLU A N 1
ATOM 1363 C CA . GLU A 1 169 ? -17.583 0.920 15.829 1.00 63.41 169 GLU A CA 1
ATOM 1364 C C . GLU A 1 169 ? -16.292 0.277 16.367 1.00 63.41 169 GLU A C 1
ATOM 1366 O O . GLU A 1 169 ? -15.620 0.874 17.203 1.00 63.41 169 GLU A O 1
ATOM 1371 N N . ASN A 1 170 ? -15.928 -0.915 15.879 1.00 74.25 170 ASN A N 1
ATOM 1372 C CA . ASN A 1 170 ? -14.801 -1.681 16.401 1.00 74.25 170 ASN A CA 1
ATOM 1373 C C . ASN A 1 170 ? -13.609 -1.664 15.441 1.00 74.25 170 ASN A C 1
ATOM 1375 O O . ASN A 1 170 ? -13.721 -2.008 14.259 1.00 74.25 170 ASN A O 1
ATOM 1379 N N . LEU A 1 171 ? -12.454 -1.294 15.986 1.00 79.62 171 LEU A N 1
ATOM 1380 C CA . LEU A 1 171 ? -11.167 -1.393 15.314 1.00 79.62 171 LEU A CA 1
ATOM 1381 C C . LEU A 1 171 ? -10.660 -2.845 15.343 1.00 79.62 171 LEU A C 1
ATOM 1383 O O . LEU A 1 171 ? -10.927 -3.572 16.299 1.00 79.62 171 LEU A O 1
ATOM 1387 N N . PRO A 1 172 ? -9.914 -3.284 14.318 1.00 81.19 172 PRO A N 1
ATOM 1388 C CA . PRO A 1 172 ? -9.171 -4.536 14.391 1.00 81.19 172 PRO A CA 1
ATOM 1389 C C . PRO A 1 172 ? -8.051 -4.455 15.445 1.00 81.19 172 PRO A C 1
ATOM 1391 O O . PRO A 1 172 ? -7.539 -3.377 15.738 1.00 81.19 172 PRO A O 1
ATOM 1394 N N . GLU A 1 173 ? -7.656 -5.604 16.000 1.00 85.88 173 GLU A N 1
ATOM 1395 C CA . GLU A 1 173 ? -6.576 -5.704 16.994 1.00 85.88 173 GLU A CA 1
ATOM 1396 C C . GLU A 1 173 ? -5.218 -5.326 16.396 1.00 85.88 173 GLU A C 1
ATOM 1398 O O . GLU A 1 173 ? -4.720 -5.984 15.478 1.00 85.88 173 GLU A O 1
ATOM 1403 N N . MET A 1 174 ? -4.608 -4.264 16.926 1.00 89.56 174 MET A N 1
ATOM 1404 C CA . MET A 1 174 ? -3.315 -3.742 16.480 1.00 89.56 174 MET A CA 1
ATOM 1405 C C . MET A 1 174 ? -2.505 -3.237 17.689 1.00 89.56 174 MET A C 1
ATOM 1407 O O . MET A 1 174 ? -2.297 -2.032 17.854 1.00 89.56 174 MET A O 1
ATOM 1411 N N . PRO A 1 175 ? -2.006 -4.154 18.539 1.00 88.31 175 PRO A N 1
ATOM 1412 C CA . PRO A 1 175 ? -1.398 -3.825 19.831 1.00 88.31 175 PRO A CA 1
ATOM 1413 C C . PRO A 1 175 ? -0.038 -3.115 19.752 1.00 88.31 175 PRO A C 1
ATOM 1415 O O . PRO A 1 175 ? 0.544 -2.822 20.789 1.00 88.31 175 PRO A O 1
ATOM 1418 N N . HIS A 1 176 ? 0.488 -2.867 18.550 1.00 93.44 176 HIS A N 1
ATOM 1419 C CA . HIS A 1 176 ? 1.772 -2.188 18.329 1.00 93.44 176 HIS A CA 1
ATOM 1420 C C . HIS A 1 176 ? 1.636 -0.872 17.556 1.00 93.44 176 HIS A C 1
ATOM 1422 O O . HIS A 1 176 ? 2.641 -0.213 17.277 1.00 93.44 176 HIS A O 1
ATOM 1428 N N . LEU A 1 177 ? 0.407 -0.486 17.203 1.00 95.75 177 LEU A N 1
ATOM 1429 C CA . LEU A 1 177 ? 0.156 0.704 16.405 1.00 95.75 177 LEU A CA 1
ATOM 1430 C C . LEU A 1 177 ? 0.558 1.964 17.181 1.00 95.75 177 LEU A C 1
ATOM 1432 O O . LEU A 1 177 ? 0.288 2.078 18.378 1.00 95.75 177 LEU A O 1
ATOM 1436 N N . LYS A 1 178 ? 1.193 2.916 16.494 1.00 96.62 178 LYS A N 1
ATOM 1437 C CA . LYS A 1 178 ? 1.627 4.199 17.067 1.00 96.62 178 LYS A CA 1
ATOM 1438 C C . LYS A 1 178 ? 0.782 5.365 16.580 1.00 96.62 178 LYS A C 1
ATOM 1440 O O . LYS A 1 178 ? 0.412 6.206 17.391 1.00 96.62 178 LYS A O 1
ATOM 1445 N N . THR A 1 179 ? 0.464 5.396 15.292 1.00 96.50 179 THR A N 1
ATOM 1446 C CA . THR A 1 179 ? -0.338 6.458 14.682 1.00 96.50 179 THR A CA 1
ATOM 1447 C C . THR A 1 179 ? -1.571 5.850 14.029 1.00 96.50 179 THR A C 1
ATOM 1449 O O . THR A 1 179 ? -1.448 4.979 13.162 1.00 96.50 179 THR A O 1
ATOM 1452 N N . LEU A 1 180 ? -2.747 6.335 14.424 1.00 93.19 180 LEU A N 1
ATOM 1453 C CA . LEU A 1 180 ? -4.029 5.996 13.816 1.00 93.19 180 LEU A CA 1
ATOM 1454 C C . LEU A 1 180 ? -4.665 7.258 13.220 1.00 93.19 180 LEU A C 1
ATOM 1456 O O . LEU A 1 180 ? -4.987 8.198 13.941 1.00 93.19 180 LEU A O 1
ATOM 1460 N N . ASP A 1 181 ? -4.867 7.264 11.905 1.00 90.94 181 ASP A N 1
ATOM 1461 C CA . ASP A 1 181 ? -5.582 8.326 11.188 1.00 90.94 181 ASP A CA 1
ATOM 1462 C C . ASP A 1 181 ? -6.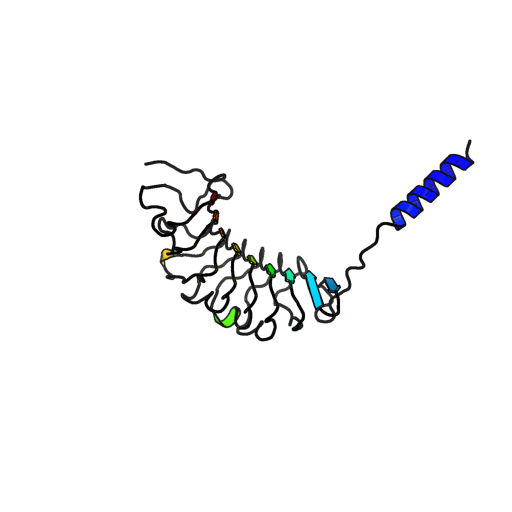996 7.834 10.843 1.00 90.94 181 ASP A C 1
ATOM 1464 O O . ASP A 1 181 ? -7.186 6.949 9.994 1.00 90.94 181 ASP A O 1
ATOM 1468 N N . VAL A 1 182 ? -7.979 8.416 11.533 1.00 87.19 182 VAL A N 1
ATOM 1469 C CA . VAL A 1 182 ? -9.420 8.271 11.276 1.00 87.19 182 VAL A CA 1
ATOM 1470 C C . VAL A 1 182 ? -10.043 9.644 10.993 1.00 87.19 182 VAL A C 1
ATOM 1472 O O . VAL A 1 182 ? -11.194 9.896 11.338 1.00 87.19 182 VAL A O 1
ATOM 1475 N N . SER A 1 183 ? -9.247 10.555 10.423 1.00 79.69 183 SER A N 1
ATOM 1476 C CA . SER A 1 183 ? -9.503 11.996 10.456 1.00 79.69 183 SER A CA 1
ATOM 1477 C C . SER A 1 183 ? -10.755 12.448 9.722 1.00 79.69 183 SER A C 1
ATOM 1479 O O . SER A 1 183 ? -11.322 13.453 10.134 1.00 79.69 183 SER A O 1
ATOM 1481 N N . GLY A 1 184 ? -11.242 11.730 8.715 1.00 65.06 184 GLY A N 1
ATOM 1482 C CA . GLY A 1 184 ? -12.391 12.167 7.924 1.00 65.06 184 GLY A CA 1
ATOM 1483 C C . GLY A 1 184 ? -11.988 12.777 6.581 1.00 65.06 184 GLY A C 1
ATOM 1484 O O . GLY A 1 184 ? -10.963 13.448 6.452 1.00 65.06 184 GLY A O 1
ATOM 1485 N N . LEU A 1 185 ? -12.900 12.691 5.614 1.00 63.16 185 LEU A N 1
ATOM 1486 C CA . LEU A 1 185 ? -13.169 13.777 4.669 1.00 63.16 185 LEU A CA 1
ATOM 1487 C C . LEU A 1 185 ? -14.595 14.281 4.910 1.00 63.16 185 LEU A C 1
ATOM 1489 O O . LEU A 1 185 ? -15.539 13.505 5.063 1.00 63.16 185 LEU A O 1
ATOM 1493 N N . SER A 1 186 ? -14.762 15.604 4.972 1.00 60.62 186 SER A N 1
ATOM 1494 C CA . SER A 1 186 ? -16.077 16.264 5.053 1.00 60.62 186 SER A CA 1
ATOM 1495 C C . SER A 1 186 ? -16.965 15.873 6.256 1.00 60.62 186 SER A C 1
ATOM 1497 O O . SER A 1 186 ? -18.183 16.056 6.206 1.00 60.62 186 SER A O 1
ATOM 1499 N N . GLY A 1 187 ? -16.384 15.397 7.366 1.00 58.94 187 GLY A N 1
ATOM 1500 C CA . GLY A 1 187 ? -17.104 15.124 8.617 1.00 58.94 187 GLY A CA 1
ATOM 1501 C C . GLY A 1 187 ? -17.750 13.741 8.736 1.00 58.94 187 GLY A C 1
ATOM 1502 O O . GLY A 1 187 ? -18.447 13.509 9.723 1.00 58.94 187 GLY A O 1
ATOM 1503 N N . GLN A 1 188 ? -17.545 12.835 7.773 1.00 66.69 188 GLN A N 1
ATOM 1504 C CA . GLN A 1 188 ? -17.988 11.439 7.866 1.00 66.69 188 GLN A CA 1
ATOM 1505 C C . GLN A 1 188 ? -16.856 10.576 8.423 1.00 66.69 188 GLN A C 1
ATOM 1507 O O . GLN A 1 188 ? -15.921 10.237 7.709 1.00 66.69 188 GLN A O 1
ATOM 1512 N N . CYS A 1 189 ? -16.945 10.251 9.708 1.00 67.00 189 CYS A N 1
ATOM 1513 C CA . CYS A 1 189 ? -15.920 9.488 10.408 1.00 67.00 189 CYS A CA 1
ATOM 1514 C C . CYS A 1 189 ? -16.111 7.986 10.261 1.00 67.00 189 CYS A C 1
ATOM 1516 O O . CYS A 1 189 ? -17.237 7.491 10.367 1.00 67.00 189 CYS A O 1
ATOM 1518 N N . TYR A 1 190 ? -14.999 7.253 10.216 1.00 72.31 190 TYR A N 1
ATOM 1519 C CA . TYR A 1 190 ? -15.002 5.844 10.606 1.00 72.31 190 TYR A CA 1
ATOM 1520 C C . TYR A 1 190 ? -15.562 5.660 12.033 1.00 72.31 190 TYR A C 1
ATOM 1522 O O . TYR A 1 190 ? -16.436 4.824 12.263 1.00 72.31 190 TYR A O 1
ATOM 1530 N N . ILE A 1 191 ? -15.120 6.506 12.975 1.00 76.19 191 ILE A N 1
ATOM 1531 C CA . ILE A 1 191 ? -15.572 6.529 14.376 1.00 76.19 191 ILE A CA 1
ATOM 1532 C C . ILE A 1 191 ? -16.488 7.736 14.604 1.00 76.19 191 ILE A C 1
ATOM 1534 O O . ILE A 1 191 ? -16.028 8.854 14.810 1.00 76.19 191 ILE A O 1
ATOM 1538 N N . HIS A 1 192 ? -17.802 7.519 14.577 1.00 74.94 192 HIS A N 1
ATOM 1539 C CA . HIS A 1 192 ? -18.799 8.581 14.781 1.00 74.94 192 HIS A CA 1
ATOM 1540 C C . HIS A 1 192 ? -19.087 8.880 16.266 1.00 74.94 192 HIS 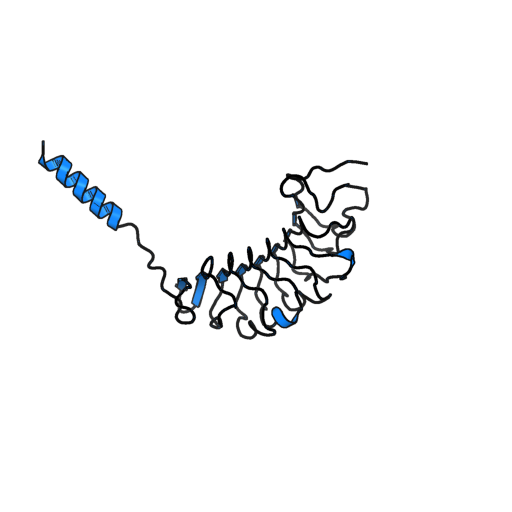A C 1
ATOM 1542 O O . HIS A 1 192 ? -19.662 9.915 16.607 1.00 74.94 192 HIS A O 1
ATOM 1548 N N . THR A 1 193 ? -18.720 7.969 17.167 1.00 78.25 193 THR A N 1
ATOM 1549 C CA . THR A 1 193 ? -18.914 8.093 18.617 1.00 78.25 193 THR A CA 1
ATOM 1550 C C . THR A 1 193 ? -17.722 7.488 19.340 1.00 78.25 193 THR A C 1
ATOM 1552 O O . THR A 1 193 ? -17.329 6.359 19.047 1.00 78.25 193 THR A O 1
ATOM 1555 N N . VAL A 1 194 ? -17.180 8.223 20.310 1.00 82.62 194 VAL A N 1
ATOM 1556 C CA . VAL A 1 194 ? -16.104 7.747 21.186 1.00 82.62 194 VAL A CA 1
ATOM 1557 C C . VAL A 1 194 ? -16.703 7.345 22.535 1.00 82.62 194 VAL A C 1
ATOM 1559 O O . VAL A 1 194 ? -17.224 8.187 23.259 1.00 82.62 194 VAL A O 1
ATOM 1562 N N . LYS A 1 195 ? -16.632 6.050 22.847 1.00 85.94 195 LYS A N 1
ATOM 1563 C CA . LYS A 1 195 ? -16.997 5.406 24.119 1.00 85.94 195 LYS A CA 1
ATOM 1564 C C . LYS A 1 195 ? -15.706 4.982 24.848 1.00 85.94 195 LYS A C 1
ATOM 1566 O O . LYS A 1 195 ? -14.663 4.881 24.197 1.00 85.94 195 LYS A O 1
ATOM 1571 N N . PRO A 1 196 ? -15.745 4.651 26.155 1.00 86.44 196 PRO A N 1
ATOM 1572 C CA . PRO A 1 196 ? -14.548 4.245 26.903 1.00 86.44 196 PRO A CA 1
ATOM 1573 C C . PRO A 1 196 ? -13.720 3.117 26.259 1.00 86.44 196 PRO A C 1
ATOM 1575 O O . PRO A 1 196 ? -12.496 3.135 26.347 1.00 86.44 196 PRO A O 1
ATOM 1578 N N . ASP A 1 197 ? -14.367 2.176 25.563 1.00 86.75 197 ASP A N 1
ATOM 1579 C CA . ASP A 1 197 ? -13.709 1.024 24.929 1.00 86.75 197 ASP A CA 1
ATOM 1580 C C . ASP A 1 197 ? -13.363 1.218 23.438 1.00 86.75 197 ASP A C 1
ATOM 1582 O O . ASP A 1 197 ? -12.795 0.314 22.826 1.00 86.75 197 ASP A O 1
ATOM 1586 N N . THR A 1 198 ? -13.662 2.377 22.832 1.00 84.19 198 THR A N 1
ATOM 1587 C CA . THR A 1 198 ? -13.494 2.611 21.380 1.00 84.19 198 THR A CA 1
ATOM 1588 C C . THR A 1 198 ? -12.083 2.298 20.872 1.00 84.19 198 THR A C 1
ATOM 1590 O O . THR A 1 198 ? -11.920 1.783 19.768 1.00 84.19 198 THR A O 1
ATOM 1593 N N . PHE A 1 199 ? -11.058 2.568 21.682 1.00 88.25 199 PHE A N 1
ATOM 1594 C CA . PHE A 1 199 ? -9.648 2.385 21.316 1.00 88.25 199 PHE A CA 1
ATOM 1595 C C . PHE A 1 199 ? -8.987 1.188 22.012 1.00 88.25 199 PHE A C 1
ATOM 1597 O O . PHE A 1 199 ? -7.763 1.065 22.009 1.00 88.25 199 PHE A O 1
ATOM 1604 N N . ARG A 1 200 ? -9.777 0.273 22.589 1.00 90.12 200 ARG A N 1
ATOM 1605 C CA . ARG A 1 200 ? -9.262 -0.888 23.333 1.00 90.12 200 ARG A CA 1
ATOM 1606 C C . ARG A 1 200 ? -8.354 -1.797 22.496 1.00 90.12 200 ARG A C 1
ATOM 1608 O O . ARG A 1 200 ? -7.402 -2.350 23.035 1.00 90.12 200 ARG A O 1
ATOM 1615 N N . SER A 1 201 ? -8.625 -1.912 21.197 1.00 88.44 201 SER A N 1
ATOM 1616 C CA . SER A 1 201 ? -7.854 -2.728 20.244 1.00 88.44 201 SER A CA 1
ATOM 1617 C C . SER A 1 201 ? -6.564 -2.061 19.747 1.00 88.44 201 SER A C 1
ATOM 1619 O O . SER A 1 201 ? -5.770 -2.683 19.041 1.00 88.44 201 SER A O 1
ATOM 1621 N N . VAL A 1 202 ? -6.335 -0.795 20.109 1.00 91.50 202 VAL A N 1
ATOM 1622 C CA . VAL A 1 202 ? -5.151 -0.003 19.736 1.00 91.50 202 VAL A CA 1
ATOM 1623 C C . VAL A 1 202 ? -4.518 0.665 20.970 1.00 91.50 202 VAL A C 1
ATOM 1625 O O . VAL A 1 202 ? -4.330 1.879 20.999 1.00 91.50 202 VAL A O 1
ATOM 1628 N N . PRO A 1 203 ? -4.163 -0.101 22.017 1.00 92.25 203 PRO A N 1
ATOM 1629 C CA . PRO A 1 203 ? -3.796 0.449 23.326 1.00 92.25 203 PRO A CA 1
ATOM 1630 C C . PRO A 1 203 ? -2.480 1.247 23.343 1.00 92.25 203 PRO A C 1
ATOM 1632 O O . PRO A 1 203 ? -2.195 1.927 24.324 1.00 92.25 203 PRO A O 1
ATOM 1635 N N . THR A 1 204 ? -1.658 1.154 22.293 1.00 93.44 204 THR A N 1
ATOM 1636 C CA . THR A 1 204 ? -0.319 1.766 22.216 1.00 93.44 204 THR A CA 1
ATOM 1637 C C . THR A 1 204 ? -0.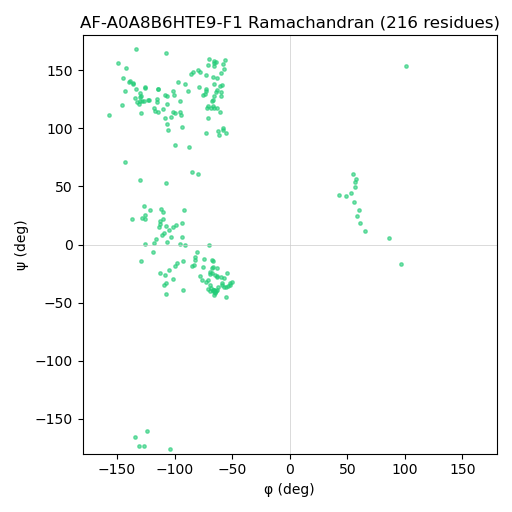252 3.029 21.363 1.00 93.44 204 THR A C 1
ATOM 1639 O O . THR A 1 204 ? 0.849 3.522 21.099 1.00 93.44 204 THR A O 1
ATOM 1642 N N . ILE A 1 205 ? -1.386 3.545 20.883 1.00 94.00 205 ILE A N 1
ATOM 1643 C CA . ILE A 1 205 ? -1.380 4.723 20.012 1.00 94.00 205 ILE A CA 1
ATOM 1644 C C . ILE A 1 205 ? -0.829 5.945 20.756 1.00 94.00 205 ILE A C 1
ATOM 1646 O O . ILE A 1 205 ? -1.195 6.231 21.892 1.00 94.00 205 ILE A O 1
ATOM 1650 N N . HIS A 1 206 ? 0.085 6.647 20.097 1.00 94.19 206 HIS A N 1
ATOM 1651 C CA . HIS A 1 206 ? 0.683 7.907 20.540 1.00 94.19 206 HIS A CA 1
ATOM 1652 C C . HIS A 1 206 ? 0.043 9.094 19.819 1.00 94.19 206 HIS A C 1
ATOM 1654 O O . HIS A 1 206 ? -0.025 10.193 20.362 1.00 94.19 206 HIS A O 1
ATOM 1660 N N . GLU A 1 207 ? -0.417 8.864 18.591 1.00 94.38 207 GLU A N 1
ATOM 1661 C CA . GLU A 1 207 ? -1.019 9.866 17.729 1.00 94.38 207 GLU A CA 1
ATOM 1662 C C . GLU A 1 207 ? -2.348 9.337 17.189 1.00 94.38 207 GLU A C 1
ATOM 1664 O O . GLU A 1 207 ? -2.424 8.240 16.627 1.00 94.38 207 GLU A O 1
ATOM 1669 N N . LEU A 1 208 ? -3.396 10.133 17.379 1.00 91.06 208 LEU A N 1
ATOM 1670 C CA . LEU A 1 208 ? -4.741 9.869 16.892 1.00 91.06 208 LEU A CA 1
ATOM 1671 C C . LEU A 1 208 ? -5.224 11.108 16.144 1.00 91.06 208 LEU A C 1
ATOM 1673 O O . LEU A 1 208 ? -5.447 12.152 16.759 1.00 91.06 208 LEU A O 1
ATOM 1677 N N . ASP A 1 209 ? -5.397 10.985 14.832 1.00 88.38 209 ASP A N 1
ATOM 1678 C CA . ASP A 1 209 ? -5.966 12.054 14.018 1.00 88.38 209 ASP A CA 1
ATOM 1679 C C . ASP A 1 209 ? -7.474 11.835 13.837 1.00 88.38 209 ASP A C 1
ATOM 1681 O O . ASP A 1 209 ? -7.913 10.867 13.215 1.00 88.38 209 ASP A O 1
ATOM 1685 N N . MET A 1 210 ? -8.253 12.755 14.411 1.00 84.19 210 MET A N 1
ATOM 1686 C CA . MET A 1 210 ? -9.715 12.872 14.302 1.00 84.19 210 MET A CA 1
ATOM 1687 C C . MET A 1 210 ? -10.117 14.298 13.885 1.00 84.19 210 MET A C 1
ATOM 1689 O O . MET A 1 210 ? -11.207 14.770 14.202 1.00 84.19 210 MET A O 1
ATOM 1693 N N . SER A 1 211 ? -9.209 15.039 13.246 1.00 81.44 211 SER A N 1
ATOM 1694 C CA . SER A 1 211 ? -9.331 16.492 13.081 1.00 81.44 211 SER A CA 1
ATOM 1695 C C . SER A 1 211 ? -10.450 16.936 12.132 1.00 81.44 211 SER A C 1
ATOM 1697 O O . SER A 1 211 ? -11.102 17.947 12.391 1.00 81.44 211 SER A O 1
ATOM 1699 N N . ALA A 1 212 ? -10.723 16.185 11.063 1.00 77.44 212 ALA A N 1
ATOM 1700 C CA . ALA A 1 212 ? -11.785 16.485 10.095 1.00 77.44 212 ALA A CA 1
ATOM 1701 C C . ALA A 1 212 ? -13.110 15.765 10.421 1.00 77.44 212 ALA A C 1
ATOM 1703 O O . ALA A 1 212 ? -14.008 15.658 9.576 1.00 77.44 212 ALA A O 1
ATOM 1704 N N . CYS A 1 213 ? -13.240 15.305 11.667 1.00 72.81 213 CYS A N 1
ATOM 1705 C CA . CYS A 1 213 ? -14.260 14.383 12.116 1.00 72.81 213 CYS A CA 1
ATOM 1706 C C . CYS A 1 213 ? -15.299 15.076 13.009 1.00 72.81 213 CYS A C 1
ATOM 1708 O O . CYS A 1 213 ? -14.961 15.737 13.991 1.00 72.81 213 CYS A O 1
ATOM 1710 N N . LYS A 1 214 ? -16.594 14.923 12.696 1.00 71.62 214 LYS A N 1
ATOM 1711 C CA . LYS A 1 214 ? -17.686 15.390 13.568 1.00 71.62 214 LYS A CA 1
ATOM 1712 C C . LYS A 1 214 ? -18.029 14.296 14.578 1.00 71.62 214 LYS A C 1
ATOM 1714 O O . LYS A 1 214 ? -18.929 13.495 14.343 1.00 71.62 214 LYS A O 1
ATOM 1719 N N . VAL A 1 215 ? -17.280 14.245 15.676 1.00 71.19 215 VAL A N 1
ATOM 1720 C CA . VAL A 1 215 ? -17.444 13.218 16.715 1.00 71.19 215 VAL A CA 1
ATOM 1721 C C . VAL A 1 215 ? -18.473 13.662 17.755 1.00 71.19 215 VAL A C 1
ATOM 1723 O O . VAL A 1 215 ? -18.396 14.778 18.268 1.00 71.19 215 VAL A O 1
ATOM 1726 N N . ASN A 1 216 ? -19.414 12.775 18.091 1.00 69.62 216 ASN A N 1
ATOM 1727 C CA . ASN A 1 216 ? -20.292 12.939 19.250 1.00 69.62 216 ASN A CA 1
ATOM 1728 C C . ASN A 1 216 ? -19.667 12.269 20.486 1.00 69.62 216 ASN A C 1
ATOM 1730 O O . ASN A 1 216 ? -19.154 11.151 20.395 1.00 69.62 216 ASN A O 1
ATOM 1734 N N . TYR A 1 217 ? -19.751 12.934 21.639 1.00 63.25 217 TYR A N 1
ATOM 1735 C CA . TYR A 1 217 ? -19.307 12.403 22.932 1.00 63.25 217 TYR A CA 1
ATOM 1736 C C . TYR A 1 217 ? -20.529 11.900 23.714 1.00 63.25 217 TYR A C 1
ATOM 1738 O O . TYR A 1 217 ? -21.511 12.638 23.828 1.00 63.25 217 TYR A O 1
ATOM 1746 N N . MET A 1 218 ? -20.482 10.661 24.216 1.00 55.53 218 MET A N 1
ATOM 1747 C CA . MET A 1 218 ? -21.525 10.050 25.057 1.00 55.53 218 MET A CA 1
ATOM 1748 C C . MET A 1 218 ? -20.938 9.500 26.350 1.00 55.53 218 MET A C 1
ATOM 1750 O O . MET A 1 218 ? -19.826 8.931 26.288 1.00 55.53 218 MET A O 1
#

Sequence (218 aa):
MANSLVILFFACFVLMMTVSVQTKTTCFFDQRCGCKTTNKTYVEVDCSHVNLSKIPFLPRNVSSVDLSNNNISNIPEHHFKDNDILTEINLSLNRLHFLNKEMFYGLNSVFKLQMNNNNITKTTKDAFLYLRTLSYLDVKENNISWSNHNVTFPQSLLTLKIDYNSSHENLPEMPHLKTLDVSGLSGQCYIHTVKPDTFRSVPTIHELDMSACKVNYM

Secondary structure (DSSP, 8-state):
-HHHHHHHHHHHHHHHHTS-----EEETTEEEEEEEEETTEEEEEE-TTS--SS-----TTB-EEE--SS------TTTTTT-TT--EEE--SS---EE-GGGGTT-TT--EEE--SS---EE-TTTTTT-TT--EEE--SS---HHHH-----TT--EEE--SSS--S-PPP-TT--EEE---BTBB-S-SEE-TTTTTT-TT-SEEE-TTB-PEE-

Organism: Mytilus galloprovincialis (NCBI:txid29158)

pLDDT: mean 86.02, std 14.87, range [42.44, 98.88]